Protein AF-0000000068066999 (afdb_homodimer)

Structure (mmCIF, N/CA/C/O backbone):
data_AF-0000000068066999-model_v1
#
loop_
_entity.id
_entity.type
_entity.pdbx_description
1 polymer 'Interferon lambda 4'
#
loop_
_atom_site.group_PDB
_atom_site.id
_atom_site.type_symbol
_atom_site.label_atom_id
_atom_site.label_alt_id
_atom_site.label_comp_id
_atom_site.label_asym_id
_atom_site.label_entity_id
_atom_site.label_seq_id
_atom_site.pdbx_PDB_ins_code
_atom_site.Cartn_x
_atom_site.Cartn_y
_atom_site.Cartn_z
_atom_site.occupancy
_atom_site.B_iso_or_equiv
_atom_site.auth_seq_id
_atom_site.auth_comp_id
_atom_site.auth_asym_id
_atom_site.auth_atom_id
_atom_site.pdbx_PDB_model_num
ATOM 1 N N . MET A 1 1 ? 0.409 -91 7.504 1 36.16 1 MET A N 1
ATOM 2 C CA . MET A 1 1 ? -0.131 -89.625 7.641 1 36.16 1 MET A CA 1
ATOM 3 C C . MET A 1 1 ? 0.793 -88.625 6.992 1 36.16 1 MET A C 1
ATOM 5 O O . MET A 1 1 ? 1.946 -88.438 7.402 1 36.16 1 MET A O 1
ATOM 9 N N . ARG A 1 2 ? 0.635 -88.438 5.691 1 46 2 ARG A N 1
ATOM 10 C CA . ARG A 1 2 ? 1.403 -87.625 4.762 1 46 2 ARG A CA 1
ATOM 11 C C . ARG A 1 2 ? 1.403 -86.188 5.199 1 46 2 ARG A C 1
ATOM 13 O O . ARG A 1 2 ? 0.352 -85.625 5.516 1 46 2 ARG A O 1
ATOM 20 N N . PRO A 1 3 ? 2.529 -85.562 5.66 1 48.09 3 PRO A N 1
ATOM 21 C CA . PRO A 1 3 ? 2.648 -84.188 6.07 1 48.09 3 PRO A CA 1
ATOM 22 C C . PRO A 1 3 ? 2.225 -83.188 4.973 1 48.09 3 PRO A C 1
ATOM 24 O O . PRO A 1 3 ? 2.66 -83.312 3.828 1 48.09 3 PRO A O 1
ATOM 27 N N . SER A 1 4 ? 0.923 -82.812 4.828 1 47.31 4 SER A N 1
ATOM 28 C CA . SER A 1 4 ? 0.427 -81.875 3.863 1 47.31 4 SER A CA 1
ATOM 29 C C . SER A 1 4 ? 1.164 -80.562 3.992 1 47.31 4 SER A C 1
ATOM 31 O O . SER A 1 4 ? 1.228 -79.938 5.082 1 47.31 4 SER A O 1
ATOM 33 N N . VAL A 1 5 ? 2.289 -80.312 3.316 1 50 5 VAL A N 1
ATOM 34 C CA . VAL A 1 5 ? 3.053 -79.125 3.156 1 50 5 VAL A CA 1
ATOM 35 C C . VAL A 1 5 ? 2.123 -77.938 2.721 1 50 5 VAL A C 1
ATOM 37 O O . VAL A 1 5 ? 1.511 -78.062 1.651 1 50 5 VAL A O 1
ATOM 40 N N . TRP A 1 6 ? 1.329 -77.375 3.662 1 45.66 6 TRP A N 1
ATOM 41 C CA . TRP A 1 6 ? 0.576 -76.125 3.422 1 45.66 6 TRP A CA 1
ATOM 42 C C . TRP A 1 6 ? 1.447 -75.062 2.74 1 45.66 6 TRP A C 1
ATOM 44 O O . TRP A 1 6 ? 2.51 -74.75 3.252 1 45.66 6 TRP A O 1
ATOM 54 N N . ALA A 1 7 ? 1.456 -75.062 1.392 1 49.72 7 ALA A N 1
ATOM 55 C CA . ALA A 1 7 ? 2.047 -74 0.558 1 49.72 7 ALA A CA 1
ATOM 56 C C . ALA A 1 7 ? 1.508 -72.625 0.938 1 49.72 7 ALA A C 1
ATOM 58 O O . ALA A 1 7 ? 0.308 -72.375 0.818 1 49.72 7 ALA A O 1
ATOM 59 N N . ALA A 1 8 ? 2.025 -72 2.012 1 46.62 8 ALA A N 1
ATOM 60 C CA . ALA A 1 8 ? 1.723 -70.625 2.348 1 46.62 8 ALA A CA 1
ATOM 61 C C . ALA A 1 8 ? 1.991 -69.688 1.161 1 46.62 8 ALA A C 1
ATOM 63 O O . ALA A 1 8 ? 3.127 -69.625 0.69 1 46.62 8 ALA A O 1
ATOM 64 N N . VAL A 1 9 ? 1.034 -69.625 0.241 1 48.34 9 VAL A N 1
ATOM 65 C CA . VAL A 1 9 ? 1.089 -68.625 -0.793 1 48.34 9 VAL A CA 1
ATOM 66 C C . VAL A 1 9 ? 1.253 -67.25 -0.148 1 48.34 9 VAL A C 1
ATOM 68 O O . VAL A 1 9 ? 0.385 -66.812 0.607 1 48.34 9 VAL A O 1
ATOM 71 N N . ALA A 1 10 ? 2.447 -66.812 0.162 1 48.94 10 ALA A N 1
ATOM 72 C CA . ALA A 1 10 ? 2.713 -65.438 0.541 1 48.94 10 ALA A CA 1
ATOM 73 C C . ALA A 1 10 ? 2.229 -64.438 -0.537 1 48.94 10 ALA A C 1
ATOM 75 O O . ALA A 1 10 ? 2.73 -64.5 -1.663 1 48.94 10 ALA A O 1
ATOM 76 N N . ALA A 1 11 ? 0.901 -64.25 -0.648 1 51.97 11 ALA A N 1
ATOM 77 C CA . ALA A 1 11 ? 0.455 -63.125 -1.479 1 51.97 11 ALA A CA 1
ATOM 78 C C . ALA A 1 11 ? 1.227 -61.844 -1.146 1 51.97 11 ALA A C 1
ATOM 80 O O . ALA A 1 11 ? 1.079 -61.312 -0.053 1 51.97 11 ALA A O 1
ATOM 81 N N . GLY A 1 12 ? 2.484 -61.719 -1.617 1 49.19 12 GLY A N 1
ATOM 82 C CA . GLY A 1 12 ? 3.174 -60.438 -1.505 1 49.19 12 GLY A CA 1
ATOM 83 C C . GLY A 1 12 ? 2.326 -59.25 -1.949 1 49.19 12 GLY 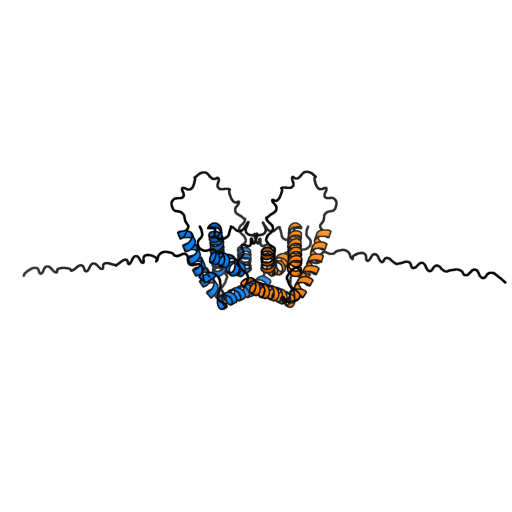A C 1
ATOM 84 O O . GLY A 1 12 ? 1.833 -59.219 -3.08 1 49.19 12 GLY A O 1
ATOM 85 N N . LEU A 1 13 ? 1.552 -58.594 -1.094 1 52.34 13 LEU A N 1
ATOM 86 C CA . LEU A 1 13 ? 0.942 -57.312 -1.343 1 52.34 13 LEU A CA 1
ATOM 87 C C . LEU A 1 13 ? 1.948 -56.344 -1.969 1 52.34 13 LEU A C 1
ATOM 89 O O . LEU A 1 13 ? 2.861 -55.875 -1.291 1 52.34 13 LEU A O 1
ATOM 93 N N . TRP A 1 14 ? 2.285 -56.562 -3.318 1 50.38 14 TRP A N 1
ATOM 94 C CA . TRP A 1 14 ? 3.033 -55.531 -4.02 1 50.38 14 TRP A CA 1
ATOM 95 C C . TRP A 1 14 ? 2.361 -54.156 -3.85 1 50.38 14 TRP A C 1
ATOM 97 O O . TRP A 1 14 ? 1.253 -53.938 -4.344 1 50.38 14 TRP A O 1
ATOM 107 N N . VAL A 1 15 ? 2.529 -53.5 -2.785 1 53.25 15 VAL A N 1
ATOM 108 C CA . VAL A 1 15 ? 2.201 -52.094 -2.717 1 53.25 15 VAL A CA 1
ATOM 109 C C . VAL A 1 15 ? 2.742 -51.375 -3.953 1 53.25 15 VAL A C 1
ATOM 111 O O . VAL A 1 15 ? 3.955 -51.312 -4.16 1 53.25 15 VAL A O 1
ATOM 114 N N . LEU A 1 16 ? 2.059 -51.438 -5.098 1 50.06 16 LEU A N 1
ATOM 115 C CA . LEU A 1 16 ? 2.35 -50.469 -6.16 1 50.06 16 LEU A CA 1
ATOM 116 C C . LEU A 1 16 ? 2.51 -49.062 -5.594 1 50.06 16 LEU A C 1
ATOM 118 O O . LEU A 1 16 ? 1.533 -48.438 -5.152 1 50.06 16 LEU A O 1
ATOM 122 N N . CYS A 1 17 ? 3.609 -48.812 -4.934 1 48.53 17 CYS A N 1
ATOM 123 C CA . CYS A 1 17 ? 3.961 -47.438 -4.73 1 48.53 17 CYS A CA 1
ATOM 124 C C . CYS A 1 17 ? 3.818 -46.625 -6.023 1 48.53 17 CYS A C 1
ATOM 126 O O . CYS A 1 17 ? 4.664 -46.75 -6.918 1 48.53 17 CYS A O 1
ATOM 128 N N . THR A 1 18 ? 2.607 -46.562 -6.617 1 49.44 18 THR A N 1
ATOM 129 C CA . THR A 1 18 ? 2.438 -45.562 -7.652 1 49.44 18 THR A CA 1
ATOM 130 C C . THR A 1 18 ? 3.209 -44.281 -7.297 1 49.44 18 THR A C 1
ATOM 132 O O . THR A 1 18 ? 2.875 -43.594 -6.332 1 49.44 18 THR A O 1
ATOM 135 N N . VAL A 1 19 ? 4.535 -44.281 -7.445 1 47.72 19 VAL A N 1
ATOM 136 C CA . VAL A 1 19 ? 5.164 -42.969 -7.555 1 47.72 19 VAL A CA 1
ATOM 137 C C . VAL A 1 19 ? 4.258 -42.031 -8.336 1 47.72 19 VAL A C 1
ATOM 139 O O . VAL A 1 19 ? 4 -42.219 -9.523 1 47.72 19 VAL A O 1
ATOM 142 N N . VAL A 1 20 ? 3.156 -41.625 -7.793 1 47.66 20 VAL A N 1
ATOM 143 C CA . VAL A 1 20 ? 2.566 -40.438 -8.391 1 47.66 20 VAL A CA 1
ATOM 144 C C . VAL A 1 20 ? 3.666 -39.531 -8.977 1 47.66 20 VAL A C 1
ATOM 146 O O . VAL A 1 20 ? 4.465 -38.969 -8.227 1 47.66 20 VAL A O 1
ATOM 149 N N . THR A 1 21 ? 4.461 -39.938 -9.969 1 46.22 21 THR A N 1
ATOM 150 C CA . THR A 1 21 ? 5.23 -38.938 -10.703 1 46.22 21 THR A CA 1
ATOM 151 C C . THR A 1 21 ? 4.547 -37.594 -10.633 1 46.22 21 THR A C 1
ATOM 153 O O . THR A 1 21 ? 3.354 -37.469 -10.914 1 46.22 21 THR A O 1
ATOM 156 N N . ALA A 1 22 ? 4.805 -36.844 -9.586 1 49.66 22 ALA A N 1
ATOM 157 C CA . ALA A 1 22 ? 4.379 -35.438 -9.625 1 49.66 22 ALA A CA 1
ATOM 158 C C . ALA A 1 22 ? 4.352 -34.906 -11.055 1 49.66 22 ALA A C 1
ATOM 160 O O . ALA A 1 22 ? 5.32 -35.062 -11.797 1 49.66 22 ALA A O 1
ATOM 161 N N . ALA A 1 23 ? 3.273 -35.125 -11.734 1 52.69 23 ALA A N 1
ATOM 162 C CA . ALA A 1 23 ? 3.102 -34.5 -13.039 1 52.69 23 ALA A CA 1
ATOM 163 C C . ALA A 1 23 ? 4.078 -33.312 -13.211 1 52.69 23 ALA A C 1
ATOM 165 O O . ALA A 1 23 ? 4.414 -32.625 -12.242 1 52.69 23 ALA A O 1
ATOM 166 N N . PRO A 1 24 ? 4.891 -33.375 -14.289 1 56.59 24 PRO A N 1
ATOM 167 C CA . PRO A 1 24 ? 5.91 -32.375 -14.562 1 56.59 24 PRO A CA 1
ATOM 168 C C . PRO A 1 24 ? 5.457 -30.953 -14.18 1 56.59 24 PRO A C 1
ATOM 170 O O . PRO A 1 24 ? 4.301 -30.594 -14.398 1 56.59 24 PRO A O 1
ATOM 173 N N . ARG A 1 25 ? 6.098 -30.453 -13.031 1 69.19 25 ARG A N 1
ATOM 174 C CA . ARG A 1 25 ? 5.766 -29.125 -12.523 1 69.19 25 ARG A CA 1
ATOM 175 C C . ARG A 1 25 ? 5.816 -28.094 -13.633 1 69.19 25 ARG A C 1
ATOM 177 O O . ARG A 1 25 ? 6.84 -27.938 -14.305 1 69.19 25 ARG A O 1
ATOM 184 N N . ARG A 1 26 ? 4.695 -27.766 -14.352 1 85.19 26 ARG A N 1
ATOM 185 C CA . ARG A 1 26 ? 4.602 -26.703 -15.352 1 85.19 26 ARG A CA 1
ATOM 186 C C . ARG A 1 26 ? 4.41 -25.344 -14.688 1 85.19 26 ARG A C 1
ATOM 188 O O . ARG A 1 26 ? 3.924 -25.25 -13.562 1 85.19 26 ARG A O 1
ATOM 195 N N . CYS A 1 27 ? 5.094 -24.516 -15.312 1 89.31 27 CYS A N 1
ATOM 196 C CA . CYS A 1 27 ? 4.891 -23.141 -14.891 1 89.31 27 CYS A CA 1
ATOM 197 C C . CYS A 1 27 ? 3.623 -22.562 -15.508 1 89.31 27 CYS A C 1
ATOM 199 O O . CYS A 1 27 ? 3.594 -22.234 -16.688 1 89.31 27 CYS A O 1
ATOM 201 N N . LEU A 1 28 ? 2.58 -22.656 -14.758 1 90.75 28 LEU A N 1
ATOM 202 C CA . LEU A 1 28 ? 1.289 -22.156 -15.227 1 90.75 28 LEU A CA 1
ATOM 203 C C . LEU A 1 28 ? 0.854 -20.938 -14.43 1 90.75 28 LEU A C 1
ATOM 205 O O . LEU A 1 28 ? 0.215 -21.062 -13.383 1 90.75 28 LEU A O 1
ATOM 209 N N . LEU A 1 29 ? 1.211 -19.766 -14.93 1 93.88 29 LEU A N 1
ATOM 210 C CA . LEU A 1 29 ? 0.846 -18.531 -14.227 1 93.88 29 LEU A CA 1
ATOM 211 C C . LEU A 1 29 ? -0.218 -17.766 -15 1 93.88 29 LEU A C 1
ATOM 213 O O . LEU A 1 29 ? -0.749 -16.766 -14.508 1 93.88 29 LEU A O 1
ATOM 217 N N . SER A 1 30 ? -0.632 -18.188 -16.156 1 92.25 30 SER A N 1
ATOM 218 C CA . SER A 1 30 ? -1.477 -17.438 -17.078 1 92.25 30 SER A CA 1
ATOM 219 C C . SER A 1 30 ? -2.855 -17.172 -16.469 1 92.25 30 SER A C 1
ATOM 221 O O . SER A 1 30 ? -3.502 -16.172 -16.797 1 92.25 30 SER A O 1
ATOM 223 N N . HIS A 1 31 ? -3.234 -18.062 -15.508 1 91.25 31 HIS A N 1
ATOM 224 C CA . HIS A 1 31 ? -4.562 -17.953 -14.914 1 91.25 31 HIS A CA 1
ATOM 225 C C . HIS A 1 31 ? -4.656 -16.719 -14.023 1 91.25 31 HIS A C 1
ATOM 227 O O . HIS A 1 31 ? -5.758 -16.234 -13.727 1 91.25 31 HIS A O 1
ATOM 233 N N . TYR A 1 32 ? -3.525 -16.156 -13.695 1 95.12 32 TYR A N 1
ATOM 234 C CA . TYR A 1 32 ? -3.531 -15.047 -12.742 1 95.12 32 TYR A CA 1
ATOM 235 C C . TYR A 1 32 ? -3.469 -13.711 -13.469 1 95.12 32 TYR A C 1
ATOM 237 O O . TYR A 1 32 ? -3.35 -12.656 -12.828 1 95.12 32 TYR A O 1
ATOM 245 N N . ARG A 1 33 ? -3.547 -13.688 -14.805 1 93.38 33 ARG A N 1
ATOM 246 C CA . ARG A 1 33 ? -3.551 -12.453 -15.586 1 93.38 33 ARG A CA 1
ATOM 247 C C . ARG A 1 33 ? -4.805 -11.633 -15.305 1 93.38 33 ARG A C 1
ATOM 249 O O . ARG A 1 33 ? -4.797 -10.406 -15.43 1 93.38 33 ARG A O 1
ATOM 256 N N . SER A 1 34 ? -5.871 -12.32 -15.016 1 92.12 34 SER A N 1
ATOM 257 C CA . SER A 1 34 ? -7.133 -11.695 -14.633 1 92.12 34 SER A CA 1
ATOM 258 C C . SER A 1 34 ? -7.828 -12.484 -13.523 1 92.12 34 SER A C 1
ATOM 260 O O . SER A 1 34 ? -8.156 -13.656 -13.703 1 92.12 34 SER A O 1
ATOM 262 N N . LEU A 1 35 ? -7.949 -11.812 -12.43 1 93.31 35 LEU A N 1
ATOM 263 C CA . LEU A 1 35 ? -8.625 -12.469 -11.312 1 93.31 35 LEU A CA 1
ATOM 264 C C . LEU A 1 35 ? -10.141 -12.438 -11.508 1 93.31 35 LEU A C 1
ATOM 266 O O . LEU A 1 35 ? -10.68 -11.469 -12.047 1 93.31 35 LEU A O 1
ATOM 270 N N . GLU A 1 36 ? -10.766 -13.516 -11.109 1 94 36 GLU A N 1
ATOM 271 C CA . GLU A 1 36 ? -12.227 -13.562 -11.164 1 94 36 GLU A CA 1
ATOM 272 C C . GLU A 1 36 ? -12.844 -12.43 -10.344 1 94 36 GLU A C 1
ATOM 274 O O . GLU A 1 36 ? -12.344 -12.094 -9.273 1 94 36 GLU A O 1
ATOM 279 N N . PRO A 1 37 ? -13.969 -11.93 -10.859 1 93.62 37 PRO A N 1
ATOM 280 C CA . PRO A 1 37 ? -14.633 -10.828 -10.156 1 93.62 37 PRO A CA 1
ATOM 281 C C . PRO A 1 37 ? -14.992 -11.18 -8.711 1 93.62 37 PRO A C 1
ATOM 283 O O . PRO A 1 37 ? -14.891 -10.336 -7.824 1 93.62 37 PRO A O 1
ATOM 286 N N . ARG A 1 38 ? -15.344 -12.367 -8.492 1 94.12 38 ARG A N 1
ATOM 287 C CA . ARG A 1 38 ? -15.695 -12.773 -7.141 1 94.12 38 ARG A CA 1
ATOM 288 C C . ARG A 1 38 ? -14.484 -12.734 -6.219 1 94.12 38 ARG A C 1
ATOM 290 O O . ARG A 1 38 ? -14.586 -12.328 -5.059 1 94.12 38 ARG A O 1
ATOM 297 N N . THR A 1 39 ? -13.398 -13.164 -6.758 1 94.75 39 THR A N 1
ATOM 298 C CA . THR A 1 39 ? -12.164 -13.148 -5.984 1 94.75 39 THR A CA 1
ATOM 299 C C . THR A 1 39 ? -11.719 -11.719 -5.699 1 94.75 39 THR A C 1
ATOM 301 O O . THR A 1 39 ? -11.297 -11.406 -4.582 1 94.75 39 THR A O 1
ATOM 304 N N . LEU A 1 40 ? -11.828 -10.898 -6.691 1 94.5 40 LEU A N 1
ATOM 305 C CA . LEU A 1 40 ? -11.5 -9.492 -6.512 1 94.5 40 LEU A CA 1
ATOM 306 C C . LEU A 1 40 ? -12.391 -8.852 -5.457 1 94.5 40 LEU A C 1
ATOM 308 O O . LEU A 1 40 ? -11.914 -8.094 -4.605 1 94.5 40 LEU A O 1
ATOM 312 N N . ALA A 1 41 ? -13.641 -9.18 -5.508 1 94.56 41 ALA A N 1
ATOM 313 C CA . ALA A 1 41 ? -14.594 -8.648 -4.535 1 94.56 41 ALA A CA 1
ATOM 314 C C . ALA A 1 41 ? -14.258 -9.133 -3.125 1 94.56 41 ALA A C 1
ATOM 316 O O . ALA A 1 41 ? -14.398 -8.383 -2.156 1 94.56 41 ALA A O 1
ATOM 317 N N . ALA A 1 42 ? -13.836 -10.367 -3.039 1 95.44 42 ALA A N 1
ATOM 318 C CA . ALA A 1 42 ? -13.469 -10.922 -1.741 1 95.44 42 ALA A CA 1
ATOM 319 C C . ALA A 1 42 ? -12.25 -10.219 -1.165 1 95.44 42 ALA A C 1
ATOM 321 O O . ALA A 1 42 ? -12.203 -9.922 0.031 1 95.44 42 ALA A O 1
ATOM 322 N N . ALA A 1 43 ? -11.258 -9.977 -1.984 1 95.44 43 ALA A N 1
ATOM 323 C CA . ALA A 1 43 ? -10.047 -9.281 -1.539 1 95.44 43 ALA A CA 1
ATOM 324 C C . ALA A 1 43 ? -10.375 -7.859 -1.077 1 95.44 43 ALA A C 1
ATOM 326 O O . ALA A 1 43 ? -9.844 -7.395 -0.063 1 95.44 43 ALA A O 1
ATOM 327 N N . LYS A 1 44 ? -11.266 -7.223 -1.799 1 93.62 44 LYS A N 1
ATOM 328 C CA . LYS A 1 44 ? -11.672 -5.867 -1.438 1 93.62 44 LYS A CA 1
ATOM 329 C C . LYS A 1 44 ? -12.438 -5.859 -0.117 1 93.62 44 LYS A C 1
ATOM 331 O O . LYS A 1 44 ? -12.211 -4.992 0.73 1 93.62 44 LYS A O 1
ATOM 336 N N . ALA A 1 45 ? -13.32 -6.781 -0.005 1 93.75 45 ALA A N 1
ATOM 337 C CA . ALA A 1 45 ? -14.109 -6.871 1.22 1 93.75 45 ALA A CA 1
ATOM 338 C C . ALA A 1 45 ? -13.219 -7.133 2.43 1 93.75 45 ALA A C 1
ATOM 340 O O . ALA A 1 45 ? -13.43 -6.555 3.5 1 93.75 45 ALA A O 1
ATOM 341 N N . LEU A 1 46 ? -12.312 -8.008 2.295 1 93.69 46 LEU A N 1
ATOM 342 C CA . LEU A 1 46 ? -11.359 -8.32 3.359 1 93.69 46 LEU A CA 1
ATOM 343 C C . LEU A 1 46 ? -10.594 -7.066 3.777 1 93.69 46 LEU A C 1
ATOM 345 O O . LEU A 1 46 ? -10.523 -6.746 4.965 1 93.69 46 LEU A O 1
ATOM 349 N N . ARG A 1 47 ? -10.031 -6.418 2.828 1 92.69 47 ARG A N 1
ATOM 350 C CA . ARG A 1 47 ? -9.273 -5.203 3.098 1 92.69 47 ARG A CA 1
ATOM 351 C C . ARG A 1 47 ? -10.141 -4.148 3.773 1 92.69 47 ARG A C 1
ATOM 353 O O . ARG A 1 47 ? -9.727 -3.537 4.762 1 92.69 47 ARG A O 1
ATOM 360 N N . ASP A 1 48 ? -11.375 -3.939 3.25 1 90.75 48 ASP A N 1
ATOM 361 C CA . ASP A 1 48 ? -12.273 -2.92 3.787 1 90.75 48 ASP A CA 1
ATOM 362 C C . ASP A 1 48 ? -12.602 -3.199 5.25 1 90.75 48 ASP A C 1
ATOM 364 O O . ASP A 1 48 ? -12.578 -2.287 6.082 1 90.75 48 ASP A O 1
ATOM 368 N N . ARG A 1 49 ? -12.898 -4.391 5.523 1 91.06 49 ARG A N 1
ATOM 369 C CA . ARG A 1 49 ? -13.227 -4.758 6.898 1 91.06 49 ARG A CA 1
ATOM 370 C C . ARG A 1 49 ? -12.016 -4.578 7.812 1 91.06 49 ARG A C 1
ATOM 372 O O . ARG A 1 49 ? -12.156 -4.09 8.938 1 91.06 49 ARG A O 1
ATOM 379 N N . TYR A 1 50 ? -10.922 -4.996 7.359 1 89.62 50 TYR A N 1
ATOM 380 C CA . TYR A 1 50 ? -9.703 -4.84 8.141 1 89.62 50 TYR A CA 1
ATOM 381 C C . TYR A 1 50 ? -9.406 -3.371 8.414 1 89.62 50 TYR A C 1
ATOM 383 O O . TYR A 1 50 ? -9.047 -2.998 9.531 1 89.62 50 TYR A O 1
ATOM 391 N N . GLU A 1 51 ? -9.508 -2.549 7.398 1 89 51 GLU A N 1
ATOM 392 C CA . GLU A 1 51 ? -9.281 -1.113 7.539 1 89 51 GLU A CA 1
ATOM 393 C C . GLU A 1 51 ? -10.227 -0.505 8.57 1 89 51 GLU A C 1
ATOM 395 O O . GLU A 1 51 ? -9.812 0.334 9.375 1 89 51 GLU A O 1
ATOM 400 N N . GLU A 1 52 ? -11.477 -0.914 8.531 1 88.75 52 GLU A N 1
ATOM 401 C CA . GLU A 1 52 ? -12.453 -0.429 9.508 1 88.75 52 GLU A CA 1
ATOM 402 C C . GLU A 1 52 ? -12.039 -0.788 10.93 1 88.75 52 GLU A C 1
ATOM 404 O O . GLU A 1 52 ? -12.156 0.035 11.836 1 88.75 52 GLU A O 1
ATOM 409 N N . GLU A 1 53 ? -11.539 -1.984 11.062 1 86.56 53 GLU A N 1
ATOM 410 C CA . GLU A 1 53 ? -11.102 -2.426 12.383 1 86.56 53 GLU A CA 1
ATOM 411 C C . GLU A 1 53 ? -9.844 -1.682 12.828 1 86.56 53 GLU A C 1
ATOM 413 O O . GLU A 1 53 ? -9.719 -1.299 13.992 1 86.56 53 GLU A O 1
ATOM 418 N N . ALA A 1 54 ? -8.969 -1.526 11.969 1 84.69 54 ALA A N 1
ATOM 419 C CA . ALA A 1 54 ? -7.688 -0.89 12.273 1 84.69 54 ALA A CA 1
ATOM 420 C C . ALA A 1 54 ? -7.887 0.557 12.711 1 84.69 54 ALA A C 1
ATOM 422 O O . ALA A 1 54 ? -7.066 1.104 13.453 1 84.69 54 ALA A O 1
ATOM 423 N N . LEU A 1 55 ? -9.008 1.25 12.242 1 85.62 55 LEU A N 1
ATOM 424 C CA . LEU A 1 55 ? -9.312 2.627 12.625 1 85.62 55 LEU A CA 1
ATOM 425 C C . LEU A 1 55 ? -9.57 2.732 14.125 1 85.62 55 LEU A C 1
ATOM 427 O O . LEU A 1 55 ? -9.5 3.822 14.695 1 85.62 55 LEU A O 1
ATOM 431 N N . ARG A 1 56 ? -9.781 1.622 14.672 1 85.25 56 ARG A N 1
ATOM 432 C CA . ARG A 1 56 ? -10.117 1.619 16.094 1 85.25 56 ARG A CA 1
ATOM 433 C C . ARG A 1 56 ? -8.875 1.404 16.953 1 85.25 56 ARG A C 1
ATOM 435 O O . ARG A 1 56 ? -8.922 1.536 18.172 1 85.25 56 ARG A O 1
ATOM 442 N N . TRP A 1 57 ? -7.789 1.067 16.328 1 86.25 57 TRP A N 1
ATOM 443 C CA . TRP A 1 57 ? -6.543 0.808 17.047 1 86.25 57 TRP A CA 1
ATOM 444 C C . TRP A 1 57 ? -5.836 2.111 17.391 1 86.25 57 TRP A C 1
ATOM 446 O O . TRP A 1 57 ? -6.066 3.143 16.766 1 86.25 57 TRP A O 1
ATOM 456 N N . GLU A 1 58 ? -5.031 2.025 18.359 1 83.75 58 GLU A N 1
ATOM 457 C CA . GLU A 1 58 ? -4.137 3.145 18.641 1 83.75 58 GLU A CA 1
ATOM 458 C C . GLU A 1 58 ? -3.143 3.355 17.5 1 83.75 58 GLU A C 1
ATOM 460 O O . GLU A 1 58 ? -2.629 2.393 16.938 1 83.75 58 GLU A O 1
ATOM 465 N N . PRO A 1 59 ? -2.904 4.566 17.281 1 78.56 59 PRO A N 1
ATOM 466 C CA . PRO A 1 59 ? -1.931 4.84 16.219 1 78.56 59 PRO A CA 1
ATOM 467 C C . PRO A 1 59 ? -0.559 4.238 16.516 1 78.56 59 PRO A C 1
ATOM 469 O O . PRO A 1 59 ? -0.109 4.234 17.656 1 78.56 59 PRO A O 1
ATOM 472 N N . ARG A 1 60 ? -0.004 3.604 15.555 1 77.12 60 ARG A N 1
ATOM 473 C CA . ARG A 1 60 ? 1.318 2.996 15.664 1 77.12 60 ARG A CA 1
ATOM 474 C C . ARG A 1 60 ? 2.24 3.477 14.547 1 77.12 60 ARG A C 1
ATOM 476 O O . ARG A 1 60 ? 1.782 3.775 13.445 1 77.12 60 ARG A O 1
ATOM 483 N N . ASN A 1 61 ? 3.451 3.568 14.945 1 75.62 61 ASN A N 1
ATOM 484 C CA . ASN A 1 61 ? 4.469 3.945 13.969 1 75.62 61 ASN A CA 1
ATOM 485 C C . ASN A 1 61 ? 4.918 2.746 13.141 1 75.62 61 ASN A C 1
ATOM 487 O O . ASN A 1 61 ? 5.785 1.981 13.562 1 75.62 61 ASN A O 1
ATOM 491 N N . CYS A 1 62 ? 4.223 2.566 12.039 1 74.44 62 CYS A N 1
ATOM 492 C CA . CYS A 1 62 ? 4.527 1.432 11.18 1 74.44 62 CYS A CA 1
ATOM 493 C C . CYS A 1 62 ? 5.402 1.859 10.008 1 74.44 62 CYS A C 1
ATOM 495 O O . CYS A 1 62 ? 5.238 2.955 9.469 1 74.44 62 CYS A O 1
ATOM 497 N N . SER A 1 63 ? 6.52 1.013 9.82 1 64.38 63 SER A N 1
ATOM 498 C CA . SER A 1 63 ? 7.363 1.247 8.648 1 64.38 63 SER A CA 1
ATOM 499 C C . SER A 1 63 ? 6.797 0.563 7.41 1 64.38 63 SER A C 1
ATOM 501 O O . SER A 1 63 ? 6.336 -0.578 7.48 1 64.38 63 SER A O 1
ATOM 503 N N . PHE A 1 64 ? 6.301 1.228 6.52 1 61.28 64 PHE A N 1
ATOM 504 C CA . PHE A 1 64 ? 5.809 0.644 5.273 1 61.28 64 PHE A CA 1
ATOM 505 C C . PHE A 1 64 ? 6.918 0.579 4.234 1 61.28 64 PHE A C 1
ATOM 507 O O . PHE A 1 64 ? 7.281 1.597 3.637 1 61.28 64 PHE A O 1
ATOM 514 N N . ARG A 1 65 ? 8.086 -0.108 4.5 1 52.19 65 ARG A N 1
ATOM 515 C CA . ARG A 1 65 ? 9.312 -0.205 3.717 1 52.19 65 ARG A CA 1
ATOM 516 C C . ARG A 1 65 ? 9.008 -0.354 2.23 1 52.19 65 ARG A C 1
ATOM 518 O O . ARG A 1 65 ? 8.32 -1.293 1.824 1 52.19 65 ARG A O 1
ATOM 525 N N . PRO A 1 66 ? 9.109 0.748 1.546 1 48.97 66 PRO A N 1
ATOM 526 C CA . PRO A 1 66 ? 9.008 0.557 0.097 1 48.97 66 PRO A CA 1
ATOM 527 C C . PRO A 1 66 ? 10 -0.476 -0.43 1 48.97 66 PRO A C 1
ATOM 529 O O . PRO A 1 66 ? 11.094 -0.625 0.121 1 48.97 66 PRO A O 1
ATOM 532 N N . ARG A 1 67 ? 9.562 -1.537 -0.98 1 50.47 67 ARG A N 1
ATOM 533 C CA . ARG A 1 67 ? 10.492 -2.447 -1.641 1 50.47 67 ARG A CA 1
ATOM 534 C C . ARG A 1 67 ? 11.453 -1.688 -2.547 1 50.47 67 ARG A C 1
ATOM 536 O O . ARG A 1 67 ? 11.109 -0.637 -3.088 1 50.47 67 ARG A O 1
ATOM 543 N N . ARG A 1 68 ? 12.758 -1.806 -2.326 1 56.34 68 ARG A N 1
ATOM 544 C CA . ARG A 1 68 ? 13.836 -1.415 -3.227 1 56.34 68 ARG A CA 1
ATOM 545 C C . ARG A 1 68 ? 13.414 -1.571 -4.684 1 56.34 68 ARG A C 1
ATOM 547 O O . ARG A 1 68 ? 12.359 -2.137 -4.973 1 56.34 68 ARG A O 1
ATOM 554 N N . ASP A 1 69 ? 14.094 -1.142 -5.695 1 60.47 69 ASP A N 1
ATOM 555 C CA . ASP A 1 69 ? 13.945 -1.271 -7.145 1 60.47 69 ASP A CA 1
ATOM 556 C C . ASP A 1 69 ? 13.398 -2.645 -7.52 1 60.47 69 ASP A C 1
ATOM 558 O O . ASP A 1 69 ? 14.008 -3.67 -7.211 1 60.47 69 ASP A O 1
ATOM 562 N N . PRO A 1 70 ? 12.055 -2.508 -7.926 1 68.81 70 PRO A N 1
ATOM 563 C CA . PRO A 1 70 ? 11.523 -3.814 -8.32 1 68.81 70 PRO A CA 1
ATOM 564 C C . PRO A 1 70 ? 12.406 -4.523 -9.344 1 68.81 70 PRO A C 1
ATOM 566 O O . PRO A 1 70 ? 12.992 -3.871 -10.211 1 68.81 70 PRO A O 1
ATOM 569 N N . PRO A 1 71 ? 12.57 -5.656 -9.055 1 74.38 71 PRO A N 1
ATOM 570 C CA . PRO A 1 71 ? 13.289 -6.422 -10.078 1 74.38 71 PRO A CA 1
ATOM 571 C C . PRO A 1 71 ? 12.648 -6.309 -11.461 1 74.38 71 PRO A C 1
ATOM 573 O O . PRO A 1 71 ? 11.477 -5.926 -11.57 1 74.38 71 PRO A O 1
ATOM 576 N N . ARG A 1 72 ? 13.414 -6.586 -12.469 1 77.81 72 ARG A N 1
ATOM 577 C CA . ARG A 1 72 ? 12.922 -6.578 -13.836 1 77.81 72 ARG A CA 1
ATOM 578 C C . ARG A 1 72 ? 11.781 -7.574 -14.016 1 77.81 72 ARG A C 1
ATOM 580 O O . ARG A 1 72 ? 11.812 -8.664 -13.445 1 77.81 72 ARG A O 1
ATOM 587 N N . PRO A 1 73 ? 11.031 -7.125 -14.969 1 78.56 73 PRO A N 1
ATOM 588 C CA . PRO A 1 73 ? 9.961 -8.07 -15.273 1 78.56 73 PRO A CA 1
ATOM 589 C C . PRO A 1 73 ? 10.469 -9.359 -15.914 1 78.56 73 PRO A C 1
ATOM 591 O O . PRO A 1 73 ? 11.508 -9.352 -16.578 1 78.56 73 PRO A O 1
ATOM 594 N N . SER A 1 74 ? 10.031 -10.438 -15.648 1 79.81 74 SER A N 1
ATOM 595 C CA . SER A 1 74 ? 10.344 -11.742 -16.219 1 79.81 74 SER A CA 1
ATOM 596 C C . SER A 1 74 ? 11.609 -12.32 -15.586 1 79.81 74 SER A C 1
ATOM 598 O O . SER A 1 74 ? 12.141 -13.328 -16.062 1 79.81 74 SER A O 1
ATOM 600 N N . SER A 1 75 ? 12.148 -11.633 -14.664 1 86.25 75 SER A N 1
ATOM 601 C CA . SER A 1 75 ? 13.305 -12.195 -13.969 1 86.25 75 SER A CA 1
ATOM 602 C C . SER A 1 75 ? 12.875 -13.148 -12.859 1 86.25 75 SER A C 1
ATOM 604 O O . SER A 1 75 ? 11.758 -13.055 -12.352 1 86.25 75 SER A O 1
ATOM 606 N N . CYS A 1 76 ? 13.82 -14.023 -12.547 1 90.06 76 CYS A N 1
ATOM 607 C CA . CYS A 1 76 ? 13.555 -14.93 -11.438 1 90.06 76 CYS A CA 1
ATOM 608 C C . CYS A 1 76 ? 13.484 -14.172 -10.117 1 90.06 76 CYS A C 1
ATOM 610 O O . CYS A 1 76 ? 12.773 -14.578 -9.195 1 90.06 76 CYS A O 1
ATOM 612 N N . ALA A 1 77 ? 14.195 -13.07 -10.102 1 87.81 77 ALA A N 1
ATOM 613 C CA . ALA A 1 77 ? 14.148 -12.234 -8.906 1 87.81 77 ALA A CA 1
ATOM 614 C C . ALA A 1 77 ? 12.742 -11.672 -8.688 1 87.81 77 ALA A C 1
ATOM 616 O O . ALA A 1 77 ? 12.289 -11.562 -7.543 1 87.81 77 ALA A O 1
ATOM 617 N N . GLN A 1 78 ? 12.07 -11.352 -9.766 1 88.75 78 GLN A N 1
ATOM 618 C CA . GLN A 1 78 ? 10.703 -10.852 -9.672 1 88.75 78 GLN A CA 1
ATOM 619 C C . GLN A 1 78 ? 9.758 -11.93 -9.148 1 88.75 78 GLN A C 1
ATOM 621 O O . GLN A 1 78 ? 8.898 -11.656 -8.312 1 88.75 78 GLN A O 1
ATOM 626 N N . LEU A 1 79 ? 9.977 -13.125 -9.641 1 91.31 79 LEU A N 1
ATOM 627 C CA . LEU A 1 79 ? 9.148 -14.242 -9.203 1 91.31 79 LEU A CA 1
ATOM 628 C C . LEU A 1 79 ? 9.375 -14.531 -7.719 1 91.31 79 LEU A C 1
ATOM 630 O O . LEU A 1 79 ? 8.43 -14.812 -6.984 1 91.31 79 LEU A O 1
ATOM 634 N N . ARG A 1 80 ? 10.617 -14.406 -7.328 1 91.69 80 ARG A N 1
ATOM 635 C CA . ARG A 1 80 ? 10.938 -14.625 -5.922 1 91.69 80 ARG A CA 1
ATOM 636 C C . ARG A 1 80 ? 10.305 -13.555 -5.043 1 91.69 80 ARG A C 1
ATOM 638 O O . ARG A 1 80 ? 9.836 -13.852 -3.939 1 91.69 80 ARG A O 1
ATOM 645 N N . HIS A 1 81 ? 10.336 -12.398 -5.555 1 87.94 81 HIS A N 1
ATOM 646 C CA . HIS A 1 81 ? 9.711 -11.297 -4.828 1 87.94 81 HIS A CA 1
ATOM 647 C C . HIS A 1 81 ? 8.227 -11.547 -4.617 1 87.94 81 HIS A C 1
ATOM 649 O O . HIS A 1 81 ? 7.711 -11.375 -3.508 1 87.94 81 HIS A O 1
ATOM 655 N N . VAL A 1 82 ? 7.566 -11.938 -5.676 1 91.81 82 VAL A N 1
ATOM 656 C CA . VAL A 1 82 ? 6.133 -12.203 -5.605 1 91.81 82 VAL A CA 1
ATOM 657 C C . VAL A 1 82 ? 5.867 -13.391 -4.684 1 91.81 82 VAL A C 1
ATOM 659 O O . VAL A 1 82 ? 4.934 -13.359 -3.877 1 91.81 82 VAL A O 1
ATOM 662 N N . ALA A 1 83 ? 6.695 -14.375 -4.75 1 94.06 83 ALA A N 1
ATOM 663 C CA . ALA A 1 83 ? 6.555 -15.547 -3.891 1 94.06 83 ALA A CA 1
ATOM 664 C C . ALA A 1 83 ? 6.641 -15.164 -2.418 1 94.06 83 ALA A C 1
ATOM 666 O O . ALA A 1 83 ? 5.859 -15.648 -1.595 1 94.06 83 ALA A O 1
ATOM 667 N N . ARG A 1 84 ? 7.59 -14.352 -2.152 1 91.88 84 ARG A N 1
ATOM 668 C CA . ARG A 1 84 ? 7.738 -13.883 -0.78 1 91.88 84 ARG A CA 1
ATOM 669 C C . ARG A 1 84 ? 6.508 -13.102 -0.331 1 91.88 84 ARG A C 1
ATOM 671 O O . ARG A 1 84 ? 6.047 -13.258 0.801 1 91.88 84 ARG A O 1
ATOM 678 N N . GLY A 1 85 ? 6.02 -12.25 -1.181 1 92 85 GLY A N 1
ATOM 679 C CA . GLY A 1 85 ? 4.805 -11.516 -0.872 1 92 85 GLY A CA 1
ATOM 680 C C . GLY A 1 85 ? 3.615 -12.414 -0.598 1 92 85 GLY A C 1
ATOM 681 O O . GLY A 1 85 ? 2.855 -12.18 0.344 1 92 85 GLY A O 1
ATOM 682 N N . ILE A 1 86 ? 3.48 -13.438 -1.396 1 96.38 86 ILE A N 1
ATOM 683 C CA . ILE A 1 86 ? 2.379 -14.383 -1.245 1 96.38 86 ILE A CA 1
ATOM 684 C C . ILE A 1 86 ? 2.521 -15.141 0.074 1 96.38 86 ILE A C 1
ATOM 686 O O . ILE A 1 86 ? 1.547 -15.305 0.811 1 96.38 86 ILE A O 1
ATOM 690 N N . ALA A 1 87 ? 3.705 -15.523 0.335 1 95.25 87 ALA A N 1
ATOM 691 C CA . ALA A 1 87 ? 3.957 -16.25 1.58 1 95.25 87 ALA A CA 1
ATOM 692 C C . ALA A 1 87 ? 3.658 -15.367 2.791 1 95.25 87 ALA A C 1
ATOM 694 O O . ALA A 1 87 ? 3.053 -15.82 3.764 1 95.25 87 ALA A O 1
ATOM 695 N N . ASP A 1 88 ? 4.113 -14.172 2.705 1 92.44 88 ASP A N 1
ATOM 696 C CA . ASP A 1 88 ? 3.861 -13.234 3.797 1 92.44 88 ASP A CA 1
ATOM 697 C C . ASP A 1 88 ? 2.363 -13.008 3.986 1 92.44 88 ASP A C 1
ATOM 699 O O . ASP A 1 88 ? 1.868 -13.008 5.117 1 92.44 88 ASP A O 1
ATOM 703 N N . ALA A 1 89 ? 1.688 -12.812 2.904 1 95.31 89 ALA A N 1
ATOM 704 C CA . ALA A 1 89 ? 0.245 -12.602 2.967 1 95.31 89 ALA A CA 1
ATOM 705 C C . ALA A 1 89 ? -0.464 -13.812 3.559 1 95.31 89 ALA A C 1
ATOM 707 O O . ALA A 1 89 ? -1.386 -13.672 4.367 1 95.31 89 ALA A O 1
ATOM 708 N N . GLN A 1 90 ? -0.076 -15 3.17 1 95.69 90 GLN A N 1
ATOM 709 C CA . GLN A 1 90 ? -0.66 -16.219 3.727 1 95.69 90 GLN A CA 1
ATOM 710 C C . GLN A 1 90 ? -0.424 -16.297 5.23 1 95.69 90 GLN A C 1
ATOM 712 O O . GLN A 1 90 ? -1.34 -16.625 5.992 1 95.69 90 GLN A O 1
ATOM 717 N N . ALA A 1 91 ? 0.77 -16.016 5.621 1 93.38 91 ALA A N 1
ATOM 718 C CA . ALA A 1 91 ? 1.12 -16.094 7.039 1 93.38 91 ALA A CA 1
ATOM 719 C C . ALA A 1 91 ? 0.31 -15.086 7.855 1 93.38 91 ALA A C 1
ATOM 721 O O . ALA A 1 91 ? -0.218 -15.422 8.914 1 93.38 91 ALA A O 1
ATOM 722 N N . VAL A 1 92 ? 0.222 -13.938 7.395 1 92.81 92 VAL A N 1
ATOM 723 C CA . VAL A 1 92 ? -0.495 -12.883 8.109 1 92.81 92 VAL A CA 1
ATOM 724 C C . VAL A 1 92 ? -1.98 -13.227 8.188 1 92.81 92 VAL A C 1
ATOM 726 O O . VAL A 1 92 ? -2.59 -13.148 9.25 1 92.81 92 VAL A O 1
ATOM 729 N N . LEU A 1 93 ? -2.594 -13.602 7.055 1 93.62 93 LEU A N 1
ATOM 730 C CA . LEU A 1 93 ? -4.023 -13.891 7.02 1 93.62 93 LEU A CA 1
ATOM 731 C C . LEU A 1 93 ? -4.359 -15.086 7.898 1 93.62 93 LEU A C 1
ATOM 733 O O . LEU A 1 93 ? -5.375 -15.086 8.602 1 93.62 93 LEU A O 1
ATOM 737 N N . SER A 1 94 ? -3.504 -16.047 7.883 1 91.5 94 SER A N 1
ATOM 738 C CA . SER A 1 94 ? -3.742 -17.234 8.688 1 91.5 94 SER A CA 1
ATOM 739 C C . SER A 1 94 ? -3.553 -16.953 10.172 1 91.5 94 SER A C 1
ATOM 741 O O . SER A 1 94 ? -4.062 -17.688 11.016 1 91.5 94 SER A O 1
ATOM 743 N N . GLY A 1 95 ? -2.773 -15.891 10.43 1 89.12 95 GLY A N 1
ATOM 744 C CA . GLY A 1 95 ? -2.475 -15.555 11.812 1 89.12 95 GLY A CA 1
ATOM 745 C C . GLY A 1 95 ? -3.467 -14.586 12.422 1 89.12 95 GLY A C 1
ATOM 746 O O . GLY A 1 95 ? -3.422 -14.312 13.625 1 89.12 95 GLY A O 1
ATOM 747 N N . LEU A 1 96 ? -4.27 -14.031 11.562 1 86.5 96 LEU A N 1
ATOM 748 C CA . LEU A 1 96 ? -5.25 -13.078 12.086 1 86.5 96 LEU A CA 1
ATOM 749 C C . LEU A 1 96 ? -6.203 -13.766 13.055 1 86.5 96 LEU A C 1
ATOM 751 O O . LEU A 1 96 ? -6.488 -14.961 12.922 1 86.5 96 LEU A O 1
ATOM 755 N N . HIS A 1 97 ? -6.504 -12.977 14 1 74.31 97 HIS A N 1
ATOM 756 C CA . HIS A 1 97 ? -7.449 -13.477 14.992 1 74.31 97 HIS A CA 1
ATOM 757 C C . HIS A 1 97 ? -8.812 -13.742 14.359 1 74.31 97 HIS A C 1
ATOM 759 O O . HIS A 1 97 ? -9.453 -12.828 13.836 1 74.31 97 HIS A O 1
ATOM 765 N N . ARG A 1 98 ? -9.18 -14.867 14.234 1 74.94 98 ARG A N 1
ATOM 766 C CA . ARG A 1 98 ? -10.453 -15.344 13.711 1 74.94 98 ARG A CA 1
ATOM 767 C C . ARG A 1 98 ? -10.625 -14.938 12.25 1 74.94 98 ARG A C 1
ATOM 769 O O . ARG A 1 98 ? -11.547 -14.18 11.914 1 74.94 98 ARG A O 1
ATOM 776 N N . PRO A 1 99 ? -9.773 -15.375 11.453 1 71.69 99 PRO A N 1
ATOM 777 C CA . PRO A 1 99 ? -9.82 -15.008 10.031 1 71.69 99 PRO A CA 1
ATOM 778 C C . PRO A 1 99 ? -11.148 -15.352 9.375 1 71.69 99 PRO A C 1
ATOM 780 O O . PRO A 1 99 ? -11.555 -14.703 8.406 1 71.69 99 PRO A O 1
ATOM 783 N N . GLU A 1 100 ? -11.805 -16.219 10.008 1 71.94 100 GLU A N 1
ATOM 784 C CA . GLU A 1 100 ? -13.086 -16.656 9.453 1 71.94 100 GLU A CA 1
ATOM 785 C C . GLU A 1 100 ? -14.133 -15.547 9.555 1 71.94 100 GLU A C 1
ATOM 787 O O . GLU A 1 100 ? -15.133 -15.562 8.836 1 71.94 100 GLU A O 1
ATOM 792 N N . LEU A 1 101 ? -13.805 -14.57 10.438 1 75.06 101 LEU A N 1
ATOM 793 C CA . LEU A 1 101 ? -14.773 -13.492 10.609 1 75.06 101 LEU A CA 1
ATOM 794 C C . LEU A 1 101 ? -14.516 -12.367 9.617 1 75.06 101 LEU A C 1
ATOM 796 O O . LEU A 1 101 ? -15.352 -11.477 9.445 1 75.06 101 LEU A O 1
ATOM 800 N N . LEU A 1 102 ? -13.383 -12.523 8.992 1 85.38 102 LEU A N 1
ATOM 801 C CA . LEU A 1 102 ? -13.102 -11.516 7.973 1 85.38 102 LEU A CA 1
ATOM 802 C C . LEU A 1 102 ? -13.641 -11.953 6.613 1 85.38 102 LEU A C 1
ATOM 804 O O . LEU A 1 102 ? -13.289 -13.023 6.113 1 85.38 102 LEU A O 1
ATOM 808 N N . PRO A 1 103 ? -14.586 -11.195 6.188 1 91 103 PRO A N 1
ATOM 809 C CA . PRO A 1 103 ? -15.117 -11.562 4.875 1 91 103 PRO A CA 1
ATOM 810 C C . PRO A 1 103 ? -14.031 -11.727 3.818 1 91 103 PRO A C 1
ATOM 812 O O . PRO A 1 103 ? -13.094 -10.914 3.766 1 91 103 PRO A O 1
ATOM 815 N N . GLY A 1 104 ? -14.102 -12.828 3.049 1 91.5 104 GLY A N 1
ATOM 816 C CA . GLY A 1 104 ? -13.203 -13.031 1.924 1 91.5 104 GLY A CA 1
ATOM 817 C C . GLY A 1 104 ? -11.898 -13.703 2.314 1 91.5 104 GLY A C 1
ATOM 818 O O . GLY A 1 104 ? -11.102 -14.07 1.45 1 91.5 104 GLY A O 1
ATOM 819 N N . ALA A 1 105 ? -11.641 -13.836 3.646 1 92.31 105 ALA A N 1
ATOM 820 C CA . ALA A 1 105 ? -10.367 -14.398 4.094 1 92.31 105 ALA A CA 1
ATOM 821 C C . ALA A 1 105 ? -10.18 -15.82 3.566 1 92.31 105 ALA A C 1
ATOM 823 O O . ALA A 1 105 ? -9.094 -16.172 3.102 1 92.31 105 ALA A O 1
ATOM 824 N N . GLY A 1 106 ? -11.266 -16.609 3.641 1 91.69 106 GLY A N 1
ATOM 825 C CA . GLY A 1 106 ? -11.195 -17.984 3.18 1 91.69 106 GLY A CA 1
ATOM 826 C C . GLY A 1 106 ? -10.781 -18.109 1.724 1 91.69 106 GLY A C 1
ATOM 827 O O . GLY A 1 106 ? -9.734 -18.672 1.413 1 91.69 106 GLY A O 1
ATOM 828 N N . PRO A 1 107 ? -11.57 -17.531 0.86 1 93.44 107 PRO A N 1
ATOM 829 C CA . PRO A 1 107 ? -11.25 -17.594 -0.569 1 93.44 107 PRO A CA 1
ATOM 830 C C . PRO A 1 107 ? -9.883 -17.016 -0.896 1 93.44 107 PRO A C 1
ATOM 832 O O . PRO A 1 107 ? -9.188 -17.516 -1.787 1 93.44 107 PRO A O 1
ATOM 835 N N . ILE A 1 108 ? -9.453 -15.977 -0.182 1 96.44 108 ILE A N 1
ATOM 836 C CA . ILE A 1 108 ? -8.172 -15.344 -0.465 1 96.44 108 ILE A CA 1
ATOM 837 C C . ILE A 1 108 ? -7.035 -16.25 -0.015 1 96.44 108 ILE A C 1
ATOM 839 O O . ILE A 1 108 ? -6.016 -16.375 -0.698 1 96.44 108 ILE A O 1
ATOM 843 N N . LEU A 1 109 ? -7.25 -16.906 1.096 1 95.75 109 LEU A N 1
ATOM 844 C CA . LEU A 1 109 ? -6.242 -17.859 1.561 1 95.75 109 LEU A CA 1
ATOM 845 C C . LEU A 1 109 ? -6.082 -19.016 0.569 1 95.75 109 LEU A C 1
ATOM 847 O O . LEU A 1 109 ? -4.965 -19.453 0.304 1 95.75 109 LEU A O 1
ATOM 851 N N . GLU A 1 110 ? -7.141 -19.453 0.025 1 95.12 110 GLU A N 1
ATOM 852 C CA . GLU A 1 110 ? -7.09 -20.5 -0.984 1 95.12 110 GLU A CA 1
ATOM 853 C C . GLU A 1 110 ? -6.371 -20.031 -2.242 1 95.12 110 GLU A C 1
ATOM 855 O O . GLU A 1 110 ? -5.543 -20.75 -2.801 1 95.12 110 GLU A O 1
ATOM 860 N N . LEU A 1 111 ? -6.66 -18.844 -2.697 1 97.12 111 LEU A N 1
ATOM 861 C CA . LEU A 1 111 ? -5.992 -18.281 -3.861 1 97.12 111 LEU A CA 1
ATOM 862 C C . LEU A 1 111 ? -4.492 -18.156 -3.621 1 97.12 111 LEU A C 1
ATOM 864 O O . LEU A 1 111 ? -3.689 -18.516 -4.484 1 97.12 111 LEU A O 1
ATOM 868 N N . LEU A 1 112 ? -4.176 -17.625 -2.436 1 97.5 112 LEU A N 1
ATOM 869 C CA . LEU A 1 112 ? -2.768 -17.438 -2.113 1 97.5 112 LEU A CA 1
ATOM 870 C C . LEU A 1 112 ? -2.035 -18.766 -2.066 1 97.5 112 LEU A C 1
ATOM 872 O O . LEU A 1 112 ? -0.892 -18.875 -2.518 1 97.5 112 LEU A O 1
ATOM 876 N N . ALA A 1 113 ? -2.67 -19.766 -1.543 1 97.12 113 ALA A N 1
ATOM 877 C CA . ALA A 1 113 ? -2.068 -21.094 -1.502 1 97.12 113 ALA A CA 1
ATOM 878 C C . ALA A 1 113 ? -1.822 -21.625 -2.91 1 97.12 113 ALA A C 1
ATOM 880 O O . ALA A 1 113 ? -0.739 -22.141 -3.207 1 97.12 113 ALA A O 1
ATOM 881 N N . ALA A 1 114 ? -2.807 -21.5 -3.725 1 96.81 114 ALA A N 1
ATOM 882 C CA . ALA A 1 114 ? -2.688 -21.984 -5.098 1 96.81 114 ALA A CA 1
ATOM 883 C C . ALA A 1 114 ? -1.623 -21.203 -5.863 1 96.81 114 ALA A C 1
ATOM 885 O O . ALA A 1 114 ? -0.761 -21.797 -6.52 1 96.81 114 ALA A O 1
ATOM 886 N N . ALA A 1 115 ? -1.693 -19.891 -5.781 1 97.25 115 ALA A N 1
ATOM 887 C CA . ALA A 1 115 ? -0.719 -19.047 -6.469 1 97.25 115 ALA A CA 1
ATOM 888 C C . ALA A 1 115 ? 0.694 -19.312 -5.961 1 97.25 115 ALA A C 1
ATOM 890 O O . ALA A 1 115 ? 1.65 -19.328 -6.738 1 97.25 115 ALA A O 1
ATOM 891 N N . GLY A 1 116 ? 0.786 -19.484 -4.688 1 96.88 116 GLY A N 1
ATOM 892 C CA . GLY A 1 116 ? 2.082 -19.797 -4.109 1 96.88 116 GLY A CA 1
ATOM 893 C C . GLY A 1 116 ? 2.682 -21.094 -4.656 1 96.88 116 GLY A C 1
ATOM 894 O O . GLY A 1 116 ? 3.877 -21.141 -4.957 1 96.88 116 GLY A O 1
ATOM 895 N N . LYS A 1 117 ? 1.904 -22.047 -4.781 1 95.5 117 LYS A N 1
ATOM 896 C CA . LYS A 1 117 ? 2.361 -23.312 -5.34 1 95.5 117 LYS A CA 1
ATOM 897 C C . LYS A 1 117 ? 2.785 -23.141 -6.797 1 95.5 117 LYS A C 1
ATOM 899 O O . LYS A 1 117 ? 3.816 -23.672 -7.211 1 95.5 117 LYS A O 1
ATOM 904 N N . ASP A 1 118 ? 1.97 -22.438 -7.504 1 94.75 118 ASP A N 1
ATOM 905 C CA . ASP A 1 118 ? 2.256 -22.25 -8.922 1 94.75 118 ASP A CA 1
ATOM 906 C C . ASP A 1 118 ? 3.541 -21.438 -9.125 1 94.75 118 ASP A C 1
ATOM 908 O O . ASP A 1 118 ? 4.367 -21.797 -9.969 1 94.75 118 ASP A O 1
ATOM 912 N N . VAL A 1 119 ? 3.676 -20.391 -8.367 1 94.62 119 VAL A N 1
ATOM 913 C CA . VAL A 1 119 ? 4.883 -19.578 -8.484 1 94.62 119 VAL A CA 1
ATOM 914 C C . VAL A 1 119 ? 6.105 -20.406 -8.102 1 94.62 119 VAL A C 1
ATOM 916 O O . VAL A 1 119 ? 7.152 -20.312 -8.75 1 94.62 119 VAL A O 1
ATOM 919 N N . ALA A 1 120 ? 6.027 -21.188 -7.102 1 93 120 ALA A N 1
ATOM 920 C CA . ALA A 1 120 ? 7.125 -22.047 -6.668 1 93 120 ALA A CA 1
ATOM 921 C C . ALA A 1 120 ? 7.492 -23.062 -7.758 1 93 120 ALA A C 1
ATOM 923 O O . ALA A 1 120 ? 8.672 -23.359 -7.961 1 93 120 ALA A O 1
ATOM 924 N N . ALA A 1 121 ? 6.512 -23.547 -8.383 1 92.25 121 ALA A N 1
ATOM 925 C CA . ALA A 1 121 ? 6.773 -24.484 -9.477 1 92.25 121 ALA A CA 1
ATOM 926 C C . ALA A 1 121 ? 7.578 -23.812 -10.586 1 92.25 121 ALA A C 1
ATOM 928 O O . ALA A 1 121 ? 8.508 -24.406 -11.141 1 92.25 121 ALA A O 1
ATOM 929 N N . CYS A 1 122 ? 7.172 -22.578 -10.852 1 92.44 122 CYS A N 1
ATOM 930 C CA . CYS A 1 122 ? 7.902 -21.828 -11.867 1 92.44 122 CYS A CA 1
ATOM 931 C C . CYS A 1 122 ? 9.352 -21.625 -11.453 1 92.44 122 CYS A C 1
ATOM 933 O O . CYS A 1 122 ? 10.266 -21.75 -12.273 1 92.44 122 CYS A O 1
ATOM 935 N N . LEU A 1 123 ? 9.562 -21.344 -10.242 1 92.44 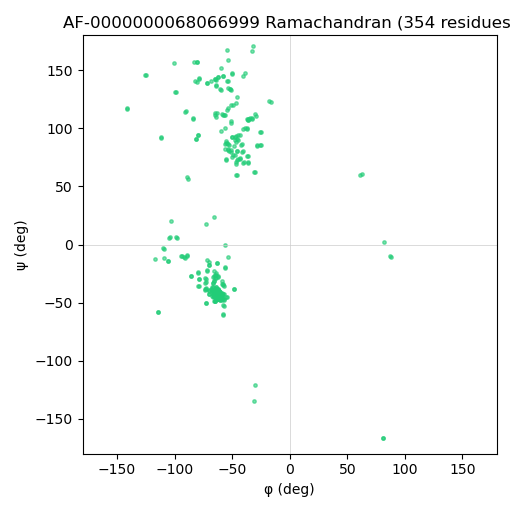123 LEU A N 1
ATOM 936 C CA . LEU A 1 123 ? 10.906 -21.109 -9.734 1 92.44 123 LEU A CA 1
ATOM 937 C C . LEU A 1 123 ? 11.734 -22.391 -9.766 1 92.44 123 LEU A C 1
ATOM 939 O O . LEU A 1 123 ? 12.938 -22.344 -10.023 1 92.44 123 LEU A O 1
ATOM 943 N N . GLU A 1 124 ? 11.164 -23.438 -9.523 1 89.5 124 GLU A N 1
ATOM 944 C CA . GLU A 1 124 ? 11.852 -24.734 -9.523 1 89.5 124 GLU A CA 1
ATOM 945 C C . GLU A 1 124 ? 12.312 -25.109 -10.93 1 89.5 124 GLU A C 1
ATOM 947 O O . GLU A 1 124 ? 13.352 -25.75 -11.094 1 89.5 124 GLU A O 1
ATOM 952 N N . LEU A 1 125 ? 11.477 -24.656 -11.875 1 86.44 125 LEU A N 1
ATOM 953 C CA . LEU A 1 125 ? 11.828 -24.969 -13.25 1 86.44 125 LEU A CA 1
ATOM 954 C C . LEU A 1 125 ? 13.008 -24.125 -13.719 1 86.44 125 LEU A C 1
ATOM 956 O O . LEU A 1 125 ? 13.727 -24.5 -14.641 1 86.44 125 LEU A O 1
ATOM 960 N N . SER A 1 126 ? 13.047 -22.859 -13.156 1 81.31 126 SER A N 1
ATOM 961 C CA . SER A 1 126 ? 14.117 -21.969 -13.57 1 81.31 126 SER A CA 1
ATOM 962 C C . SER A 1 126 ? 15.43 -22.312 -12.867 1 81.31 126 SER A C 1
ATOM 964 O O . SER A 1 126 ? 16.469 -21.734 -13.172 1 81.31 126 SER A O 1
ATOM 966 N N . ARG A 1 127 ? 15.492 -22.828 -11.719 1 71.38 127 ARG A N 1
ATOM 967 C CA . ARG A 1 127 ? 16.719 -23.141 -10.977 1 71.38 127 ARG A CA 1
ATOM 968 C C . ARG A 1 127 ? 17.734 -23.844 -11.875 1 71.38 127 ARG A C 1
ATOM 970 O O . ARG A 1 127 ? 17.453 -24.938 -12.391 1 71.38 127 ARG A O 1
ATOM 977 N N . PRO A 1 128 ? 18.516 -22.859 -12.438 1 56.88 128 PRO A N 1
ATOM 978 C CA . PRO A 1 128 ? 19.609 -23.578 -13.117 1 56.88 128 PRO A CA 1
ATOM 979 C C . PRO A 1 128 ? 20.109 -24.781 -12.32 1 56.88 128 PRO A C 1
ATOM 981 O O . PRO A 1 128 ? 19.938 -24.828 -11.102 1 56.88 128 PRO A O 1
ATOM 984 N N . ASP A 1 129 ? 20.547 -25.844 -12.945 1 49.19 129 ASP A N 1
ATOM 985 C CA . ASP A 1 129 ? 21.297 -26.953 -12.359 1 49.19 129 ASP A CA 1
ATOM 986 C C . ASP A 1 129 ? 22.156 -26.469 -11.195 1 49.19 129 ASP A C 1
ATOM 988 O O . ASP A 1 129 ? 22.312 -25.266 -10.992 1 49.19 129 ASP A O 1
ATOM 992 N N . SER A 1 130 ? 23.609 -26.906 -11.062 1 46.44 130 SER A N 1
ATOM 993 C CA . SER A 1 130 ? 24.734 -26.906 -10.133 1 46.44 130 SER A CA 1
ATOM 994 C C . SER A 1 130 ? 25.203 -25.484 -9.859 1 46.44 130 SER A C 1
ATOM 996 O O . SER A 1 130 ? 26.281 -25.094 -10.312 1 46.44 130 SER A O 1
ATOM 998 N N . SER A 1 131 ? 24.5 -24.484 -9.992 1 47.69 131 SER A N 1
ATOM 999 C CA . SER A 1 131 ? 25.391 -23.344 -9.93 1 47.69 131 SER A CA 1
ATOM 1000 C C . SER A 1 131 ? 26.203 -23.328 -8.641 1 47.69 131 SER A C 1
ATOM 1002 O O . SER A 1 131 ? 25.625 -23.391 -7.543 1 47.69 131 SER A O 1
ATOM 1004 N N . ARG A 1 132 ? 27.422 -23.766 -8.711 1 46.72 132 ARG A N 1
ATOM 1005 C CA . ARG A 1 132 ? 28.5 -23.766 -7.73 1 46.72 132 ARG A CA 1
ATOM 1006 C C . ARG A 1 132 ? 28.547 -22.438 -6.965 1 46.72 132 ARG A C 1
ATOM 1008 O O . ARG A 1 132 ? 28.781 -21.391 -7.547 1 46.72 132 ARG A O 1
ATOM 1015 N N . LYS A 1 133 ? 27.781 -22.219 -6.051 1 50.47 133 LYS A N 1
ATOM 1016 C CA . LYS A 1 133 ? 27.922 -21.156 -5.07 1 50.47 133 LYS A CA 1
ATOM 1017 C C . LYS A 1 133 ? 29.391 -20.734 -4.926 1 50.47 133 LYS A C 1
ATOM 1019 O O . LYS A 1 133 ? 30.25 -21.562 -4.641 1 50.47 133 LYS A O 1
ATOM 1024 N N . VAL A 1 134 ? 29.906 -19.688 -5.562 1 49.88 134 VAL A N 1
ATOM 1025 C CA . VAL A 1 134 ? 31.25 -19.203 -5.258 1 49.88 134 VAL A CA 1
ATOM 1026 C C . VAL A 1 134 ? 31.359 -18.859 -3.773 1 49.88 134 VAL A C 1
ATOM 1028 O O . VAL A 1 134 ? 30.547 -18.078 -3.262 1 49.88 134 VAL A O 1
ATOM 1031 N N . PRO A 1 135 ? 32.094 -19.547 -2.932 1 53.03 135 PRO A N 1
ATOM 1032 C CA . PRO A 1 135 ? 32.219 -19.484 -1.474 1 53.03 135 PRO A CA 1
ATOM 1033 C C . PRO A 1 135 ? 32.531 -18.078 -0.971 1 53.03 135 PRO A C 1
ATOM 1035 O O . PRO A 1 135 ? 32.5 -17.828 0.238 1 53.03 135 PRO A O 1
ATOM 1038 N N . GLY A 1 136 ? 32.875 -17.109 -1.896 1 46.81 136 GLY A N 1
ATOM 1039 C CA . GLY A 1 136 ? 33.562 -15.961 -1.354 1 46.81 136 GLY A CA 1
ATOM 1040 C C . GLY A 1 136 ? 32.75 -14.695 -1.331 1 46.81 136 GLY A C 1
ATOM 1041 O O . GLY A 1 136 ? 33.281 -13.602 -1.121 1 46.81 136 GLY A O 1
ATOM 1042 N N . ALA A 1 137 ? 31.641 -14.602 -1.951 1 49.66 137 ALA A N 1
ATOM 1043 C CA . ALA A 1 137 ? 31.062 -13.266 -1.936 1 49.66 137 ALA A CA 1
ATOM 1044 C C . ALA A 1 137 ? 30.672 -12.852 -0.52 1 49.66 137 ALA A C 1
ATOM 1046 O O . ALA A 1 137 ? 30 -13.609 0.187 1 49.66 137 ALA A O 1
ATOM 1047 N N . PRO A 1 138 ? 31.281 -11.93 0.04 1 47.69 138 PRO A N 1
ATOM 1048 C CA . PRO A 1 138 ? 30.984 -11.523 1.414 1 47.69 138 PRO A CA 1
ATOM 1049 C C . PRO A 1 138 ? 29.484 -11.273 1.639 1 47.69 138 PRO A C 1
ATOM 1051 O O . PRO A 1 138 ? 28.812 -10.695 0.78 1 47.69 138 PRO A O 1
ATOM 1054 N N . ARG A 1 139 ? 28.828 -12.18 2.285 1 45.19 139 ARG A N 1
ATOM 1055 C CA . ARG A 1 139 ? 27.453 -12 2.746 1 45.19 139 ARG A CA 1
ATOM 1056 C C . ARG A 1 139 ? 27.234 -10.586 3.27 1 45.19 139 ARG A C 1
ATOM 1058 O O . ARG A 1 139 ? 27.828 -10.195 4.277 1 45.19 139 ARG A O 1
ATOM 1065 N N . ARG A 1 140 ? 27.203 -9.641 2.439 1 44.81 140 ARG A N 1
ATOM 1066 C CA . ARG A 1 140 ? 26.812 -8.359 3.018 1 44.81 140 ARG A CA 1
ATOM 1067 C C . ARG A 1 140 ? 25.75 -8.539 4.086 1 44.81 140 ARG A C 1
ATOM 1069 O O . ARG A 1 140 ? 24.703 -9.156 3.834 1 44.81 140 ARG A O 1
ATOM 1076 N N . ARG A 1 141 ? 26.078 -8.539 5.297 1 42.31 141 ARG A N 1
ATOM 1077 C CA . ARG A 1 141 ? 25.219 -8.602 6.477 1 42.31 141 ARG A CA 1
ATOM 1078 C C . ARG A 1 141 ? 24.062 -7.633 6.359 1 42.31 141 ARG A C 1
ATOM 1080 O O . ARG A 1 141 ? 24.25 -6.418 6.297 1 42.31 141 ARG A O 1
ATOM 1087 N N . HIS A 1 142 ? 23.203 -7.957 5.512 1 43.12 142 HIS A N 1
ATOM 1088 C CA . HIS A 1 142 ? 21.984 -7.164 5.555 1 43.12 142 HIS A CA 1
ATOM 1089 C C . HIS A 1 142 ? 21.531 -6.91 6.996 1 43.12 142 HIS A C 1
ATOM 1091 O O . HIS A 1 142 ? 21.5 -7.836 7.809 1 43.12 142 HIS A O 1
ATOM 1097 N N . LYS A 1 143 ? 22.016 -5.934 7.602 1 43.19 143 LYS A N 1
ATOM 1098 C CA . LYS A 1 143 ? 21.5 -5.574 8.922 1 43.19 143 LYS A CA 1
ATOM 1099 C C . LYS A 1 143 ? 20.031 -5.953 9.047 1 43.19 143 LYS A C 1
ATOM 1101 O O . LYS A 1 143 ? 19.234 -5.66 8.156 1 43.19 143 LYS A O 1
ATOM 1106 N N . PRO A 1 144 ? 19.812 -6.977 9.953 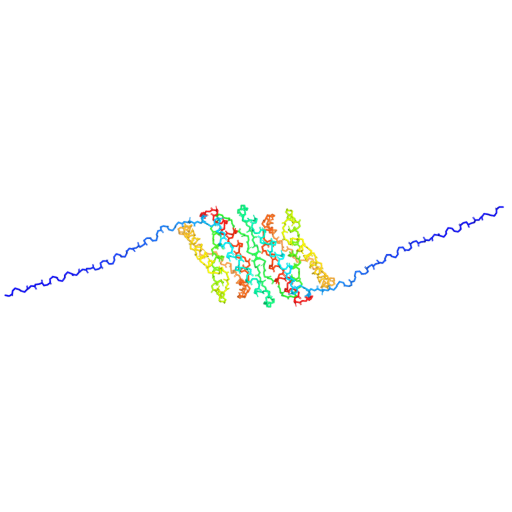1 44.66 144 PRO A N 1
ATOM 1107 C CA . PRO A 1 144 ? 18.422 -7.406 10.133 1 44.66 144 PRO A CA 1
ATOM 1108 C C . PRO A 1 144 ? 17.453 -6.23 10.273 1 44.66 144 PRO A C 1
ATOM 1110 O O . PRO A 1 144 ? 17.688 -5.32 11.07 1 44.66 144 PRO A O 1
ATOM 1113 N N . ARG A 1 145 ? 16.906 -5.859 9.227 1 49.47 145 ARG A N 1
ATOM 1114 C CA . ARG A 1 145 ? 15.852 -4.852 9.312 1 49.47 145 ARG A CA 1
ATOM 1115 C C . ARG A 1 145 ? 14.992 -5.066 10.562 1 49.47 145 ARG A C 1
ATOM 1117 O O . ARG A 1 145 ? 14.672 -6.203 10.906 1 49.47 145 ARG A O 1
ATOM 1124 N N . ARG A 1 146 ? 15.133 -4.27 11.461 1 54.41 146 ARG A N 1
ATOM 1125 C CA . ARG A 1 146 ? 14.25 -4.383 12.617 1 54.41 146 ARG A CA 1
ATOM 1126 C C . ARG A 1 146 ? 12.867 -4.887 12.203 1 54.41 146 ARG A C 1
ATOM 1128 O O . ARG A 1 146 ? 12.273 -4.375 11.258 1 54.41 146 ARG A O 1
ATOM 1135 N N . ALA A 1 147 ? 12.578 -6.086 12.562 1 57.34 147 ALA A N 1
ATOM 1136 C CA . ALA A 1 147 ? 11.297 -6.734 12.289 1 57.34 147 ALA A CA 1
ATOM 1137 C C . ALA A 1 147 ? 10.133 -5.848 12.727 1 57.34 147 ALA A C 1
ATOM 1139 O O . ALA A 1 147 ? 10.172 -5.242 13.797 1 57.34 147 ALA A O 1
ATOM 1140 N N . ASP A 1 148 ? 9.289 -5.504 11.758 1 66.75 148 ASP A N 1
ATOM 1141 C CA . ASP A 1 148 ? 8.07 -4.781 12.117 1 66.75 148 ASP A CA 1
ATOM 1142 C C . ASP A 1 148 ? 7.277 -5.531 13.18 1 66.75 148 ASP A C 1
ATOM 1144 O O . ASP A 1 148 ? 7.324 -6.758 13.25 1 66.75 148 ASP A O 1
ATOM 1148 N N . SER A 1 149 ? 6.719 -4.789 14.109 1 78.88 149 SER A N 1
ATOM 1149 C CA . S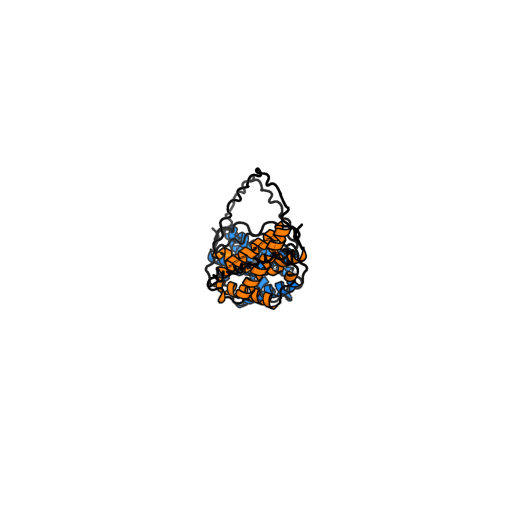ER A 1 149 ? 5.77 -5.41 15.031 1 78.88 149 SER A CA 1
ATOM 1150 C C . SER A 1 149 ? 4.715 -6.211 14.281 1 78.88 149 SER A C 1
ATOM 1152 O O . SER A 1 149 ? 4.426 -5.93 13.109 1 78.88 149 SER A O 1
ATOM 1154 N N . PRO A 1 150 ? 4.27 -7.254 14.875 1 81.5 150 PRO A N 1
ATOM 1155 C CA . PRO A 1 150 ? 3.232 -8.062 14.234 1 81.5 150 PRO A CA 1
ATOM 1156 C C . PRO A 1 150 ? 2.062 -7.227 13.719 1 81.5 150 PRO A C 1
ATOM 1158 O O . PRO A 1 150 ? 1.557 -7.473 12.625 1 81.5 150 PRO A O 1
ATOM 1161 N N . ARG A 1 151 ? 1.688 -6.238 14.438 1 81.88 151 ARG A N 1
ATOM 1162 C CA . ARG A 1 151 ? 0.568 -5.398 14.023 1 81.88 151 ARG A CA 1
ATOM 1163 C C . ARG A 1 151 ? 0.932 -4.559 12.805 1 81.88 151 ARG A C 1
ATOM 1165 O O . ARG A 1 151 ? 0.12 -4.398 11.891 1 81.88 151 ARG A O 1
ATOM 1172 N N . CYS A 1 152 ? 2.127 -4.066 12.789 1 82.5 152 CYS A N 1
ATOM 1173 C CA . CYS A 1 152 ? 2.57 -3.279 11.648 1 82.5 152 CYS A CA 1
ATOM 1174 C C . CYS A 1 152 ? 2.703 -4.152 10.398 1 82.5 152 CYS A C 1
ATOM 1176 O O . CYS A 1 152 ? 2.404 -3.705 9.289 1 82.5 152 CYS A O 1
ATOM 1178 N N . ARG A 1 153 ? 3.178 -5.348 10.625 1 84.56 153 ARG A N 1
ATOM 1179 C CA . ARG A 1 153 ? 3.258 -6.281 9.5 1 84.56 153 ARG A CA 1
ATOM 1180 C C . ARG A 1 153 ? 1.872 -6.582 8.938 1 84.56 153 ARG A C 1
ATOM 1182 O O . ARG A 1 153 ? 1.684 -6.613 7.723 1 84.56 153 ARG A O 1
ATOM 1189 N N . GLU A 1 154 ? 0.953 -6.805 9.836 1 87.5 154 GLU A N 1
ATOM 1190 C CA . GLU A 1 154 ? -0.423 -7.074 9.43 1 87.5 154 GLU A CA 1
ATOM 1191 C C . GLU A 1 154 ? -0.984 -5.941 8.578 1 87.5 154 GLU A C 1
ATOM 1193 O O . GLU A 1 154 ? -1.531 -6.18 7.5 1 87.5 154 GLU A O 1
ATOM 1198 N N . VAL A 1 155 ? -0.751 -4.801 9.094 1 86.31 155 VAL A N 1
ATOM 1199 C CA . VAL A 1 155 ? -1.288 -3.627 8.406 1 86.31 155 VAL A CA 1
ATOM 1200 C C . VAL A 1 155 ? -0.634 -3.48 7.035 1 86.31 155 VAL A C 1
ATOM 1202 O O . VAL A 1 155 ? -1.318 -3.256 6.035 1 86.31 155 VAL A O 1
ATOM 1205 N N . SER A 1 156 ? 0.594 -3.625 7 1 84.56 156 SER A N 1
ATOM 1206 C CA . SER A 1 156 ? 1.327 -3.48 5.746 1 84.56 156 SER A CA 1
ATOM 1207 C C . SER A 1 156 ? 0.879 -4.516 4.719 1 84.56 156 SER A C 1
ATOM 1209 O O . SER A 1 156 ? 0.629 -4.18 3.561 1 84.56 156 SER A O 1
ATOM 1211 N N . VAL A 1 157 ? 0.776 -5.73 5.109 1 88.19 157 VAL A N 1
ATOM 1212 C CA . VAL A 1 157 ? 0.434 -6.824 4.207 1 88.19 157 VAL A CA 1
ATOM 1213 C C . VAL A 1 157 ? -0.993 -6.645 3.695 1 88.19 157 VAL A C 1
ATOM 1215 O O . VAL A 1 157 ? -1.25 -6.773 2.498 1 88.19 157 VAL A O 1
ATOM 1218 N N . ILE A 1 158 ? -1.882 -6.316 4.539 1 88.69 158 ILE A N 1
ATOM 1219 C CA . ILE A 1 158 ? -3.289 -6.25 4.156 1 88.69 158 ILE A CA 1
ATOM 1220 C C . ILE A 1 158 ? -3.533 -5.02 3.285 1 88.69 158 ILE A C 1
ATOM 1222 O O . ILE A 1 158 ? -4.258 -5.09 2.291 1 88.69 158 ILE A O 1
ATOM 1226 N N . PHE A 1 159 ? -2.902 -3.914 3.602 1 85.06 159 PHE A N 1
ATOM 1227 C CA . PHE A 1 159 ? -3.049 -2.703 2.803 1 85.06 159 PHE A CA 1
ATOM 1228 C C . PHE A 1 159 ? -2.494 -2.91 1.398 1 85.06 159 PHE A C 1
ATOM 1230 O O . PHE A 1 159 ? -2.971 -2.299 0.44 1 85.06 159 PHE A O 1
ATOM 1237 N N . ASN A 1 160 ? -1.586 -3.803 1.307 1 86 160 ASN A N 1
ATOM 1238 C CA . ASN A 1 160 ? -0.94 -4.004 0.014 1 86 160 ASN A CA 1
ATOM 1239 C C . ASN A 1 160 ? -1.449 -5.27 -0.675 1 86 160 ASN A C 1
ATOM 1241 O O . ASN A 1 160 ? -0.955 -5.641 -1.74 1 86 160 ASN A O 1
ATOM 1245 N N . LEU A 1 161 ? -2.4 -5.887 -0.135 1 91.38 161 LEU A N 1
ATOM 1246 C CA . LEU A 1 161 ? -2.869 -7.176 -0.638 1 91.38 161 LEU A CA 1
ATOM 1247 C C . LEU A 1 161 ? -3.379 -7.047 -2.07 1 91.38 161 LEU A C 1
ATOM 1249 O O . LEU A 1 161 ? -3.025 -7.848 -2.936 1 91.38 161 LEU A O 1
ATOM 1253 N N . LEU A 1 162 ? -4.188 -6.059 -2.322 1 91.19 162 LEU A N 1
ATOM 1254 C CA . LEU A 1 162 ? -4.754 -5.891 -3.656 1 91.19 162 LEU A CA 1
ATOM 1255 C C . LEU A 1 162 ? -3.664 -5.562 -4.672 1 91.19 162 LEU A C 1
ATOM 1257 O O . LEU A 1 162 ? -3.711 -6.031 -5.812 1 91.19 162 LEU A O 1
ATOM 1261 N N . ARG A 1 163 ? -2.762 -4.738 -4.262 1 88.5 163 ARG A N 1
ATOM 1262 C CA . ARG A 1 163 ? -1.629 -4.445 -5.137 1 88.5 163 ARG A CA 1
ATOM 1263 C C . ARG A 1 163 ? -0.858 -5.715 -5.477 1 88.5 163 ARG A C 1
ATOM 1265 O O . ARG A 1 163 ? -0.501 -5.941 -6.637 1 88.5 163 ARG A O 1
ATOM 1272 N N . LEU A 1 164 ? -0.564 -6.52 -4.488 1 91.06 164 LEU A N 1
ATOM 1273 C CA . LEU A 1 164 ? 0.128 -7.789 -4.695 1 91.06 164 LEU A CA 1
ATOM 1274 C C . LEU A 1 164 ? -0.613 -8.656 -5.707 1 91.06 164 LEU A C 1
ATOM 1276 O O . LEU A 1 164 ? -0.006 -9.18 -6.645 1 91.06 164 LEU A O 1
ATOM 1280 N N . LEU A 1 165 ? -1.909 -8.734 -5.57 1 93.94 165 LEU A N 1
ATOM 1281 C CA . LEU A 1 165 ? -2.715 -9.656 -6.359 1 93.94 165 LEU A CA 1
ATOM 1282 C C . LEU A 1 165 ? -2.963 -9.102 -7.758 1 93.94 165 LEU A C 1
ATOM 1284 O O . LEU A 1 165 ? -2.936 -9.852 -8.742 1 93.94 165 LEU A O 1
ATOM 1288 N N . THR A 1 166 ? -3.117 -7.844 -7.875 1 91.75 166 THR A N 1
ATOM 1289 C CA . THR A 1 166 ? -3.625 -7.312 -9.133 1 91.75 166 THR A CA 1
ATOM 1290 C C . THR A 1 166 ? -2.508 -6.637 -9.922 1 91.75 166 THR A C 1
ATOM 1292 O O . THR A 1 166 ? -2.674 -6.332 -11.109 1 91.75 166 THR A O 1
ATOM 1295 N N . TRP A 1 167 ? -1.43 -6.402 -9.273 1 87.75 167 TRP A N 1
ATOM 1296 C CA . TRP A 1 167 ? -0.333 -5.77 -10 1 87.75 167 TRP A CA 1
ATOM 1297 C C . TRP A 1 167 ? 0.861 -6.715 -10.109 1 87.75 167 TRP A C 1
ATOM 1299 O O . TRP A 1 167 ? 1.267 -7.082 -11.219 1 87.75 167 TRP A O 1
ATOM 1309 N N . GLU A 1 168 ? 1.306 -7.117 -8.898 1 89.5 168 GLU A N 1
ATOM 1310 C CA . GLU A 1 168 ? 2.543 -7.891 -8.906 1 89.5 168 GLU A CA 1
ATOM 1311 C C . GLU A 1 168 ? 2.311 -9.297 -9.445 1 89.5 168 GLU A C 1
ATOM 1313 O O . GLU A 1 168 ? 3.049 -9.766 -10.312 1 89.5 168 GLU A O 1
ATOM 1318 N N . LEU A 1 169 ? 1.33 -9.984 -8.93 1 93.44 169 LEU A N 1
ATOM 1319 C CA . LEU A 1 169 ? 1.029 -11.328 -9.406 1 93.44 169 LEU A CA 1
ATOM 1320 C C . LEU A 1 169 ? 0.627 -11.297 -10.883 1 93.44 169 LEU A C 1
ATOM 1322 O O . LEU A 1 169 ? 1.042 -12.164 -11.656 1 93.44 169 LEU A O 1
ATOM 1326 N N . ARG A 1 170 ? -0.093 -10.312 -11.242 1 92.38 170 ARG A N 1
ATOM 1327 C CA . ARG A 1 170 ? -0.504 -10.141 -12.633 1 92.38 170 ARG A CA 1
ATOM 1328 C C . ARG A 1 170 ? 0.704 -9.922 -13.539 1 92.38 170 ARG A C 1
ATOM 1330 O O . ARG A 1 170 ? 0.758 -10.461 -14.648 1 92.38 170 ARG A O 1
ATOM 1337 N N . LEU A 1 171 ? 1.631 -9.188 -13.07 1 91.19 171 LEU A N 1
ATOM 1338 C CA . LEU A 1 171 ? 2.822 -8.891 -13.859 1 91.19 171 LEU A CA 1
ATOM 1339 C C . LEU A 1 171 ? 3.59 -10.164 -14.188 1 91.19 171 LEU A C 1
ATOM 1341 O O . LEU A 1 171 ? 3.961 -10.391 -15.344 1 91.19 171 LEU A O 1
ATOM 1345 N N . VAL A 1 172 ? 3.746 -10.945 -13.211 1 92.19 172 VAL A N 1
ATOM 1346 C CA . VAL A 1 172 ? 4.523 -12.156 -13.453 1 92.19 172 VAL A CA 1
ATOM 1347 C C . VAL A 1 172 ? 3.701 -13.141 -14.281 1 92.19 172 VAL A C 1
ATOM 1349 O O . VAL A 1 172 ? 4.258 -13.961 -15.016 1 92.19 172 VAL A O 1
ATOM 1352 N N . ALA A 1 173 ? 2.441 -13.07 -14.133 1 93.88 173 ALA A N 1
ATOM 1353 C CA . ALA A 1 173 ? 1.581 -13.93 -14.945 1 93.88 173 ALA A CA 1
ATOM 1354 C C . ALA A 1 173 ? 1.694 -13.578 -16.422 1 93.88 173 ALA A C 1
ATOM 1356 O O . ALA A 1 173 ? 1.529 -14.438 -17.297 1 93.88 173 ALA A O 1
ATOM 1357 N N . HIS A 1 174 ? 1.991 -12.352 -16.719 1 91.81 174 HIS A N 1
ATOM 1358 C CA . HIS A 1 174 ? 2.146 -11.906 -18.109 1 91.81 174 HIS A CA 1
ATOM 1359 C C . HIS A 1 174 ? 3.562 -12.164 -18.609 1 91.81 174 HIS A C 1
ATOM 1361 O O . HIS A 1 174 ? 3.777 -12.312 -19.812 1 91.81 174 HIS A O 1
ATOM 1367 N N . SER A 1 175 ? 4.512 -12.188 -17.766 1 86.81 175 SER A N 1
ATOM 1368 C CA . SER A 1 175 ? 5.91 -12.312 -18.172 1 86.81 175 SER A CA 1
ATOM 1369 C C . SER A 1 175 ? 6.262 -13.758 -18.5 1 86.81 175 SER A C 1
ATOM 1371 O O . SER A 1 175 ? 7.16 -14.016 -19.312 1 86.81 175 SER A O 1
ATOM 1373 N N . GLY A 1 176 ? 5.59 -14.734 -18 1 76.69 176 GLY A N 1
ATOM 1374 C CA . GLY A 1 176 ? 5.938 -16.125 -18.234 1 76.69 176 GLY A CA 1
ATOM 1375 C C . GLY A 1 176 ? 7.062 -16.609 -17.344 1 76.69 176 GLY A C 1
ATOM 1376 O O . GLY A 1 176 ? 7.344 -16.016 -16.297 1 76.69 176 GLY A O 1
ATOM 1377 N N . PRO A 1 177 ? 7.598 -17.75 -17.703 1 80.38 177 PRO A N 1
ATOM 1378 C CA . PRO A 1 177 ? 8.68 -18.328 -16.906 1 80.38 177 PRO A CA 1
ATOM 1379 C C . PRO A 1 177 ? 9.938 -17.469 -16.906 1 80.38 177 PRO A C 1
ATOM 1381 O O . PRO A 1 177 ? 10.219 -16.781 -17.906 1 80.38 177 PRO A O 1
ATOM 1384 N N . CYS A 1 178 ? 10.336 -17.453 -15.758 1 82.94 178 CYS A N 1
ATOM 1385 C CA . CYS A 1 178 ? 11.531 -16.625 -15.672 1 82.94 178 CYS A CA 1
ATOM 1386 C C . CYS A 1 178 ? 12.719 -17.312 -16.328 1 82.94 178 CYS A C 1
ATOM 1388 O O . CYS A 1 178 ? 12.75 -18.531 -16.422 1 82.94 178 CYS A O 1
ATOM 1390 N N . LEU A 1 179 ? 13.477 -16.5 -17.047 1 72.25 179 LEU A N 1
ATOM 1391 C CA . LEU A 1 179 ? 14.664 -16.984 -17.734 1 72.25 179 LEU A CA 1
ATOM 1392 C C . LEU A 1 179 ? 15.93 -16.438 -17.078 1 72.25 179 LEU A C 1
ATOM 1394 O O . LEU A 1 179 ? 15.922 -15.359 -16.5 1 72.25 179 LEU A O 1
ATOM 1398 N N . MET B 1 1 ? -13.766 90.812 -4.863 1 36.16 1 MET B N 1
ATOM 1399 C CA . MET B 1 1 ? -13.914 89.438 -5.309 1 36.16 1 MET B CA 1
ATOM 1400 C C . MET B 1 1 ? -12.797 88.562 -4.754 1 36.16 1 MET B C 1
ATOM 1402 O O . MET B 1 1 ? -11.625 88.688 -5.105 1 36.16 1 MET B O 1
ATOM 1406 N N . ARG B 1 2 ? -12.914 88.188 -3.482 1 45.53 2 ARG B N 1
ATOM 1407 C CA . ARG B 1 2 ? -12.008 87.438 -2.637 1 45.53 2 ARG B CA 1
ATOM 1408 C C . ARG B 1 2 ? -11.719 86.062 -3.238 1 45.53 2 ARG B C 1
ATOM 1410 O O . ARG B 1 2 ? -12.641 85.375 -3.695 1 45.53 2 ARG B O 1
ATOM 1417 N N . PRO B 1 3 ? -10.492 85.75 -3.701 1 48.12 3 PRO B N 1
ATOM 1418 C CA . PRO B 1 3 ? -10.102 84.5 -4.234 1 48.12 3 PRO B CA 1
ATOM 1419 C C . PRO B 1 3 ? -10.383 83.312 -3.266 1 48.12 3 PRO B C 1
ATOM 1421 O O . PRO B 1 3 ? -10.078 83.438 -2.076 1 48.12 3 PRO B O 1
ATOM 1424 N N . SER B 1 4 ? -11.594 82.688 -3.266 1 46.94 4 SER B N 1
ATOM 1425 C CA . SER B 1 4 ? -11.93 81.562 -2.436 1 46.94 4 SER B CA 1
ATOM 1426 C C . SER B 1 4 ? -10.938 80.438 -2.654 1 46.94 4 SER B C 1
ATOM 1428 O O . SER B 1 4 ? -10.727 80 -3.787 1 46.94 4 SER B O 1
ATOM 1430 N N . VAL B 1 5 ? -9.797 80.375 -1.962 1 49.84 5 VAL B N 1
ATOM 1431 C CA . VAL B 1 5 ? -8.82 79.25 -1.883 1 49.84 5 VAL B CA 1
ATOM 1432 C C . VAL B 1 5 ? -9.539 77.938 -1.615 1 49.84 5 VAL B C 1
ATOM 1434 O O . VAL B 1 5 ? -10.234 77.812 -0.607 1 49.84 5 VAL B O 1
ATOM 1437 N N . TRP B 1 6 ? -10.055 77.25 -2.672 1 45.28 6 TRP B N 1
ATOM 1438 C CA . TRP B 1 6 ? -10.523 75.875 -2.627 1 45.28 6 TRP B CA 1
ATOM 1439 C C . TRP B 1 6 ? -9.516 75 -1.911 1 45.28 6 TRP B C 1
ATOM 1441 O O . TRP B 1 6 ? -8.359 74.875 -2.316 1 45.28 6 TRP B O 1
ATOM 1451 N N . ALA B 1 7 ? -9.602 74.875 -0.572 1 49.12 7 ALA B N 1
ATOM 1452 C CA . ALA B 1 7 ? -8.867 73.938 0.244 1 49.12 7 ALA B CA 1
ATOM 1453 C C . ALA B 1 7 ? -9.109 72.5 -0.252 1 49.12 7 ALA B C 1
ATOM 1455 O O . ALA B 1 7 ? -10.242 72 -0.262 1 49.12 7 ALA B O 1
ATOM 1456 N N . ALA B 1 8 ? -8.391 72.062 -1.297 1 46.16 8 ALA B N 1
ATOM 1457 C CA . ALA B 1 8 ? -8.398 70.688 -1.719 1 46.16 8 ALA B CA 1
ATOM 1458 C C . ALA B 1 8 ? -8.047 69.75 -0.558 1 46.16 8 ALA B C 1
ATOM 1460 O O . ALA B 1 8 ? -6.945 69.812 -0.001 1 46.16 8 ALA B O 1
ATOM 1461 N N . VAL B 1 9 ? -9.023 69.438 0.266 1 48.16 9 VAL B N 1
ATOM 1462 C CA . VAL B 1 9 ? -8.852 68.375 1.257 1 48.16 9 VAL B CA 1
ATOM 1463 C C . VAL B 1 9 ? -8.375 67.062 0.57 1 48.16 9 VAL B C 1
ATOM 1465 O O . VAL B 1 9 ? -9.078 66.5 -0.281 1 48.16 9 VAL B O 1
ATOM 1468 N N . ALA B 1 10 ? -7.09 66.875 0.371 1 49.47 10 ALA B N 1
ATOM 1469 C CA . ALA B 1 10 ? -6.535 65.625 -0.023 1 49.47 10 ALA B CA 1
ATOM 1470 C C . ALA B 1 10 ? -6.934 64.5 0.967 1 49.47 10 ALA B C 1
ATOM 1472 O O . ALA B 1 10 ? -6.555 64.562 2.139 1 49.47 10 ALA B O 1
ATOM 1473 N N . ALA B 1 11 ? -8.195 64.062 0.923 1 51.84 11 ALA B N 1
ATOM 1474 C CA . ALA B 1 11 ? -8.5 62.844 1.663 1 51.84 11 ALA B CA 1
ATOM 1475 C C . ALA B 1 11 ? -7.488 61.719 1.351 1 51.84 11 ALA B C 1
ATOM 1477 O O . ALA B 1 11 ? -7.438 61.219 0.226 1 51.84 11 ALA B O 1
ATOM 1478 N N . GLY B 1 12 ? -6.262 61.75 1.92 1 49.22 12 GLY B N 1
ATOM 1479 C CA . GLY B 1 12 ? -5.359 60.625 1.836 1 49.22 12 GLY B CA 1
ATOM 1480 C C . GLY B 1 12 ? -6.031 59.312 2.143 1 49.22 12 GLY B C 1
ATOM 1481 O O . GLY B 1 12 ? -6.664 59.156 3.189 1 49.22 12 GLY B O 1
ATOM 1482 N N . LEU B 1 13 ? -6.539 58.562 1.16 1 52.31 13 LEU B N 1
ATOM 1483 C CA . LEU B 1 13 ? -6.934 57.156 1.299 1 52.31 13 LEU B CA 1
ATOM 1484 C C . LEU B 1 13 ? -5.859 56.375 2.027 1 52.31 13 LEU B C 1
ATOM 1486 O O . LEU B 1 13 ? -4.809 56.062 1.458 1 52.31 13 LEU B O 1
ATOM 1490 N N . TRP B 1 14 ? -5.707 56.594 3.412 1 50.38 14 TRP B N 1
ATOM 1491 C CA . TRP B 1 14 ? -4.891 55.656 4.168 1 50.38 14 TRP B CA 1
ATOM 1492 C C . TRP B 1 14 ? -5.324 54.219 3.896 1 50.38 14 TRP B C 1
ATOM 1494 O O . TRP B 1 14 ? -6.434 53.812 4.254 1 50.38 14 TRP B O 1
ATOM 1504 N N . VAL B 1 15 ? -4.922 53.625 2.861 1 53.91 15 VAL B N 1
ATOM 1505 C CA . VAL B 1 15 ? -5.027 52.188 2.746 1 53.91 15 VAL B CA 1
ATOM 1506 C C . VAL B 1 15 ? -4.535 51.531 4.035 1 53.91 15 VAL B C 1
ATOM 1508 O O . VAL B 1 15 ? -3.357 51.625 4.383 1 53.91 15 VAL B O 1
ATOM 1511 N N . LEU B 1 16 ? -5.352 51.469 5.082 1 50.09 16 LEU B N 1
ATOM 1512 C CA . LEU B 1 16 ? -5.047 50.531 6.16 1 50.09 16 LEU B CA 1
ATOM 1513 C C . LEU B 1 16 ? -4.609 49.188 5.602 1 50.09 16 LEU B C 1
ATOM 1515 O O . LEU B 1 16 ? -5.422 48.438 5.035 1 50.09 16 LEU B O 1
ATOM 1519 N N . CYS B 1 17 ? -3.395 49.125 5.098 1 48.38 17 CYS B N 1
ATOM 1520 C CA . CYS B 1 17 ? -2.818 47.812 4.941 1 48.38 17 CYS B CA 1
ATOM 1521 C C . CYS B 1 17 ? -3.004 46.969 6.207 1 48.38 17 CYS B C 1
ATOM 1523 O O . CYS B 1 17 ? -2.305 47.188 7.199 1 48.38 17 CYS B O 1
ATOM 1525 N N . THR B 1 18 ? -4.254 46.719 6.652 1 49.44 18 THR B N 1
ATOM 1526 C CA . THR B 1 18 ? -4.398 45.688 7.656 1 49.44 18 THR B CA 1
ATOM 1527 C C . THR B 1 18 ? -3.422 44.531 7.387 1 49.44 18 THR B C 1
ATOM 1529 O O . THR B 1 18 ? -3.541 43.844 6.379 1 49.44 18 THR B O 1
ATOM 1532 N N . VAL B 1 19 ? -2.137 44.688 7.688 1 48.12 19 VAL B N 1
ATOM 1533 C CA . VAL B 1 19 ? -1.352 43.469 7.863 1 48.12 19 VAL B CA 1
ATOM 1534 C C . VAL B 1 19 ? -2.209 42.406 8.523 1 48.12 19 VAL B C 1
ATOM 1536 O O . VAL B 1 19 ? -2.635 42.562 9.672 1 48.12 19 VAL B O 1
ATOM 1539 N N . VAL B 1 20 ? -3.152 41.875 7.844 1 47.38 20 VAL B N 1
ATOM 1540 C CA . VAL B 1 20 ? -3.643 40.594 8.359 1 47.38 20 VAL B CA 1
ATOM 1541 C C . VAL B 1 20 ? -2.51 39.844 9.062 1 47.38 20 VAL B C 1
ATOM 1543 O O . VAL B 1 20 ? -1.553 39.406 8.422 1 47.38 20 VAL B O 1
ATOM 1546 N N . THR B 1 21 ? -1.89 40.344 10.156 1 46.03 21 THR B N 1
ATOM 1547 C CA . THR B 1 21 ? -1.086 39.438 10.969 1 46.03 21 THR B CA 1
ATOM 1548 C C . THR B 1 21 ? -1.562 38 10.805 1 46.03 21 THR B C 1
ATOM 1550 O O . THR B 1 21 ? -2.758 37.719 10.906 1 46.03 21 THR B O 1
ATOM 1553 N N . ALA B 1 22 ? -1.076 37.312 9.781 1 49.53 22 ALA B N 1
ATOM 1554 C CA . ALA B 1 22 ? -1.31 35.875 9.758 1 49.53 22 ALA B CA 1
ATOM 1555 C C . ALA B 1 22 ? -1.455 35.312 11.164 1 49.53 22 ALA B C 1
ATOM 1557 O O . ALA B 1 22 ? -0.625 35.594 12.039 1 49.53 22 ALA B O 1
ATOM 1558 N N . ALA B 1 23 ? -2.627 35.375 11.711 1 52.16 23 ALA B N 1
ATOM 1559 C CA . ALA B 1 23 ? -2.873 34.688 12.984 1 52.16 23 ALA B CA 1
ATOM 1560 C C . ALA B 1 23 ? -1.775 33.656 13.281 1 52.16 23 ALA B C 1
ATOM 1562 O O . ALA B 1 23 ? -1.23 33.031 12.367 1 52.16 23 ALA B O 1
ATOM 1563 N N . PRO B 1 24 ? -1.104 33.812 14.453 1 56.69 24 PRO B N 1
ATOM 1564 C CA . PRO B 1 24 ? -0.003 32.938 14.859 1 56.69 24 PRO B CA 1
ATOM 1565 C C . PRO B 1 24 ? -0.216 31.5 14.422 1 56.69 24 PRO B C 1
ATOM 1567 O O . PRO B 1 24 ? -1.334 30.984 14.508 1 56.69 24 PRO B O 1
ATOM 1570 N N . ARG B 1 25 ? 0.629 31.109 13.367 1 69.44 25 ARG B N 1
ATOM 1571 C CA . ARG B 1 25 ? 0.536 29.75 12.828 1 69.44 25 ARG B CA 1
ATOM 1572 C C . ARG B 1 25 ? 0.583 28.703 13.938 1 69.44 25 ARG B C 1
ATOM 1574 O O . ARG B 1 25 ? 1.526 28.688 14.727 1 69.44 25 ARG B O 1
ATOM 1581 N N . ARG B 1 26 ? -0.562 28.219 14.508 1 85 26 ARG B N 1
ATOM 1582 C CA . ARG B 1 26 ? -0.644 27.156 15.492 1 85 26 ARG B CA 1
ATOM 1583 C C . ARG B 1 26 ? -0.593 25.781 14.828 1 85 26 ARG B C 1
ATOM 1585 O O . ARG B 1 26 ? -0.936 25.656 13.648 1 85 26 ARG B O 1
ATOM 1592 N N . CYS B 1 27 ? 0.087 25.047 15.539 1 89.56 27 CYS B N 1
ATOM 1593 C CA . CYS B 1 27 ? 0.106 23.641 15.109 1 89.56 27 CYS B CA 1
ATOM 1594 C C . CYS B 1 27 ? -1.152 22.922 15.562 1 89.56 27 CYS B C 1
ATOM 1596 O O . CYS B 1 27 ? -1.294 22.594 16.734 1 89.56 27 CYS B O 1
ATOM 1598 N N . LEU B 1 28 ? -2.092 22.891 14.688 1 91 28 LEU B N 1
ATOM 1599 C CA . LEU B 1 28 ? -3.361 22.234 14.992 1 91 28 LEU B CA 1
ATOM 1600 C C . LEU B 1 28 ? -3.539 20.969 14.156 1 91 28 LEU B C 1
ATOM 1602 O O . LEU B 1 28 ? -4.051 21.031 13.039 1 91 28 LEU B O 1
ATOM 1606 N N . LEU B 1 29 ? -3.119 19.859 14.703 1 93.88 29 LEU B N 1
ATOM 1607 C CA . LEU B 1 29 ? -3.24 18.609 13.969 1 93.88 29 LEU B CA 1
ATOM 1608 C C . LEU B 1 29 ? -4.289 17.703 14.602 1 93.88 29 LEU B C 1
ATOM 1610 O O . LEU B 1 29 ? -4.629 16.656 14.055 1 93.88 29 LEU B O 1
ATOM 1614 N N . SER B 1 30 ? -4.895 18.062 15.695 1 92.44 30 SER B N 1
ATOM 1615 C CA . SER B 1 30 ? -5.746 17.188 16.5 1 92.44 30 SER B CA 1
ATOM 1616 C C . SER B 1 30 ? -6.996 16.781 15.742 1 92.44 30 SER B C 1
ATOM 1618 O O . SER B 1 30 ? -7.551 15.703 15.984 1 92.44 30 SER B O 1
ATOM 1620 N N . HIS B 1 31 ? -7.359 17.609 14.734 1 91.31 31 HIS B N 1
ATOM 1621 C CA . HIS B 1 31 ? -8.578 17.328 13.992 1 91.31 31 HIS B CA 1
ATOM 1622 C C . HIS B 1 31 ? -8.406 16.125 13.086 1 91.31 31 HIS B C 1
ATOM 1624 O O . HIS B 1 31 ? -9.391 15.523 12.641 1 91.31 31 HIS B O 1
ATOM 1630 N N . TYR B 1 32 ? -7.191 15.711 12.891 1 95.19 32 TYR B N 1
ATOM 1631 C CA . TYR B 1 32 ? -6.938 14.617 11.953 1 95.19 32 TYR B CA 1
ATOM 1632 C C . TYR B 1 32 ? -6.809 13.289 12.688 1 95.19 32 TYR B C 1
ATOM 1634 O O . TYR B 1 32 ? -6.484 12.266 12.078 1 95.19 32 TYR B O 1
ATOM 1642 N N . ARG B 1 33 ? -7.047 13.25 14.008 1 93.56 33 ARG B N 1
ATOM 1643 C CA . ARG B 1 33 ? -7 12.016 14.789 1 93.56 33 ARG B CA 1
ATOM 1644 C C . ARG B 1 33 ? -8.102 11.055 14.359 1 93.56 33 ARG B C 1
ATOM 1646 O O . ARG B 1 33 ? -7.961 9.844 14.5 1 93.56 33 ARG B O 1
ATOM 1653 N N . SER B 1 34 ? -9.188 11.609 13.93 1 92.25 34 SER B N 1
ATOM 1654 C CA . SER B 1 34 ? -10.312 10.844 13.391 1 92.25 34 SER B CA 1
ATOM 1655 C C . SER B 1 34 ? -10.945 11.555 12.195 1 92.25 34 SER B C 1
ATOM 1657 O O . SER B 1 34 ? -11.422 12.68 12.32 1 92.25 34 SER B O 1
ATOM 1659 N N . LEU B 1 35 ? -10.852 10.875 11.109 1 93.44 35 LEU B N 1
ATOM 1660 C CA . LEU B 1 35 ? -11.461 11.453 9.906 1 93.44 35 LEU B CA 1
ATOM 1661 C C . LEU B 1 35 ? -12.969 11.234 9.906 1 93.44 35 LEU B C 1
ATOM 1663 O O . LEU B 1 35 ? -13.453 10.211 10.383 1 93.44 35 LEU B O 1
ATOM 1667 N N . GLU B 1 36 ? -13.664 12.242 9.414 1 94.19 36 GLU B N 1
ATOM 1668 C CA . GLU B 1 36 ? -15.109 12.109 9.281 1 94.19 36 GLU B CA 1
ATOM 1669 C C . GLU B 1 36 ? -15.477 10.914 8.398 1 94.19 36 GLU B C 1
ATOM 1671 O O . GLU B 1 36 ? -14.805 10.648 7.402 1 94.19 36 GLU B O 1
ATOM 1676 N N . PRO B 1 37 ? -16.594 10.273 8.773 1 93.75 37 PRO B N 1
ATOM 1677 C CA . PRO B 1 37 ? -17.016 9.102 7.996 1 93.75 37 PRO B CA 1
ATOM 1678 C C . PRO B 1 37 ? -17.234 9.422 6.52 1 93.75 37 PRO B C 1
ATOM 1680 O O . PRO B 1 37 ? -16.922 8.602 5.656 1 93.75 37 PRO B O 1
ATOM 1683 N N . ARG B 1 38 ? -17.688 10.57 6.246 1 94.31 38 ARG B N 1
ATOM 1684 C CA . ARG B 1 38 ? -17.922 10.945 4.855 1 94.31 38 ARG B CA 1
ATOM 1685 C C . ARG B 1 38 ? -16.594 11.055 4.098 1 94.31 38 ARG B C 1
ATOM 1687 O O . ARG B 1 38 ? -16.5 10.656 2.936 1 94.31 38 ARG B O 1
ATOM 1694 N N . THR B 1 39 ? -15.656 11.594 4.766 1 94.81 39 THR B N 1
ATOM 1695 C CA . THR B 1 39 ? -14.336 11.734 4.16 1 94.81 39 THR B CA 1
ATOM 1696 C C . THR B 1 39 ? -13.688 10.375 3.939 1 94.81 39 THR B C 1
ATOM 1698 O O . THR B 1 39 ? -13.094 10.117 2.889 1 94.81 39 THR B O 1
ATOM 1701 N N . LEU B 1 40 ? -13.82 9.539 4.914 1 94.62 40 LEU B N 1
ATOM 1702 C CA . LEU B 1 40 ? -13.305 8.18 4.789 1 94.62 40 LEU B CA 1
ATOM 1703 C C . LEU B 1 40 ? -13.969 7.449 3.635 1 94.62 40 LEU B C 1
ATOM 1705 O O . LEU B 1 40 ? -13.305 6.766 2.855 1 94.62 40 LEU B O 1
ATOM 1709 N N . ALA B 1 41 ? -15.25 7.633 3.529 1 94.62 41 ALA B N 1
ATOM 1710 C CA . ALA B 1 41 ? -16 7.004 2.445 1 94.62 41 ALA B CA 1
ATOM 1711 C C . ALA B 1 41 ? -15.555 7.535 1.087 1 94.62 41 ALA B C 1
ATOM 1713 O O . ALA B 1 41 ? -15.469 6.781 0.115 1 94.62 41 ALA B O 1
ATOM 1714 N N . ALA B 1 42 ? -15.273 8.805 1.04 1 95.5 42 ALA B N 1
ATOM 1715 C CA . ALA B 1 42 ? -14.81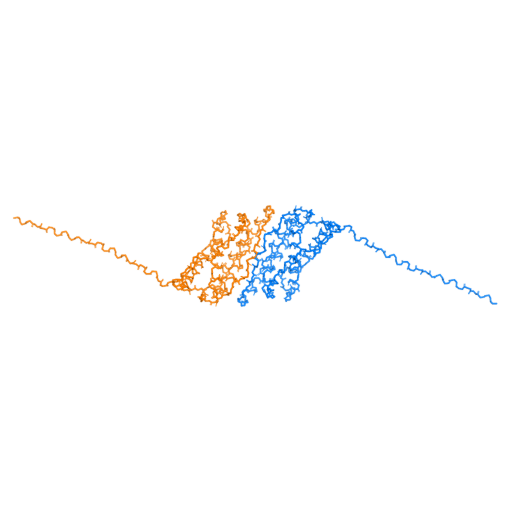2 9.414 -0.204 1 95.5 42 ALA B CA 1
ATOM 1716 C C . ALA B 1 42 ? -13.453 8.859 -0.614 1 95.5 42 ALA B C 1
ATOM 1718 O O . ALA B 1 42 ? -13.219 8.578 -1.792 1 95.5 42 ALA B O 1
ATOM 1719 N N . ALA B 1 43 ? -12.555 8.734 0.326 1 95.44 43 ALA B N 1
ATOM 1720 C CA . ALA B 1 43 ? -11.227 8.195 0.044 1 95.44 43 ALA B CA 1
ATOM 1721 C C . ALA B 1 43 ? -11.312 6.75 -0.446 1 95.44 43 ALA B C 1
ATOM 1723 O O . ALA B 1 43 ? -10.609 6.363 -1.381 1 95.44 43 ALA B O 1
ATOM 1724 N N . LYS B 1 44 ? -12.203 5.996 0.157 1 93.62 44 LYS B N 1
ATOM 1725 C CA . LYS B 1 44 ? -12.398 4.605 -0.243 1 93.62 44 LYS B CA 1
ATOM 1726 C C . LYS B 1 44 ? -12.977 4.516 -1.65 1 93.62 44 LYS B C 1
ATOM 1728 O O . LYS B 1 44 ? -12.547 3.688 -2.455 1 93.62 44 LYS B O 1
ATOM 1733 N N . ALA B 1 45 ? -13.945 5.328 -1.875 1 93.69 45 ALA B N 1
ATOM 1734 C CA . ALA B 1 45 ? -14.578 5.332 -3.191 1 93.69 45 ALA B CA 1
ATOM 1735 C C . ALA B 1 45 ? -13.57 5.711 -4.281 1 93.69 45 ALA B C 1
ATOM 1737 O O . ALA B 1 45 ? -13.57 5.121 -5.363 1 93.69 45 ALA B O 1
ATOM 1738 N N . LEU B 1 46 ? -12.797 6.691 -4.039 1 93.75 46 LEU B N 1
ATOM 1739 C CA . LEU B 1 46 ? -11.766 7.117 -4.977 1 93.75 46 LEU B CA 1
ATOM 1740 C C . LEU B 1 46 ? -10.805 5.973 -5.285 1 93.75 46 LEU B C 1
ATOM 1742 O O . LEU B 1 46 ? -10.547 5.672 -6.453 1 93.75 46 LEU B O 1
ATOM 1746 N N . ARG B 1 47 ? -10.297 5.387 -4.27 1 92.62 47 ARG B N 1
ATOM 1747 C CA . ARG B 1 47 ? -9.367 4.277 -4.43 1 92.62 47 ARG B CA 1
ATOM 1748 C C . ARG B 1 47 ? -10.008 3.127 -5.203 1 92.62 47 ARG B C 1
ATOM 1750 O O . ARG B 1 47 ? -9.398 2.578 -6.125 1 92.62 47 ARG B O 1
ATOM 1757 N N . ASP B 1 48 ? -11.266 2.771 -4.84 1 90.69 48 ASP B N 1
ATOM 1758 C CA . ASP B 1 48 ? -11.953 1.654 -5.477 1 90.69 48 ASP B CA 1
ATOM 1759 C C . ASP B 1 48 ? -12.125 1.902 -6.973 1 90.69 48 ASP B C 1
ATOM 1761 O O . ASP B 1 48 ? -11.891 1.009 -7.789 1 90.69 48 ASP B O 1
ATOM 1765 N N . ARG B 1 49 ? -12.531 3.049 -7.297 1 91.06 49 ARG B N 1
ATOM 1766 C CA . ARG B 1 49 ? -12.719 3.389 -8.703 1 91.06 49 ARG B CA 1
ATOM 1767 C C . ARG B 1 49 ? -11.398 3.361 -9.461 1 91.06 49 ARG B C 1
ATOM 1769 O O . ARG B 1 49 ? -11.328 2.869 -10.586 1 91.06 49 ARG B O 1
ATOM 1776 N N . TYR B 1 50 ? -10.414 3.906 -8.867 1 89.62 50 TYR B N 1
ATOM 1777 C CA . TYR B 1 50 ? -9.094 3.908 -9.492 1 89.62 50 TYR B CA 1
ATOM 1778 C C . TYR B 1 50 ? -8.594 2.486 -9.711 1 89.62 50 TYR B C 1
ATOM 1780 O O . TYR B 1 50 ? -8.055 2.168 -10.773 1 89.62 50 TYR B O 1
ATOM 1788 N N . GLU B 1 51 ? -8.711 1.647 -8.703 1 88.81 51 GLU B N 1
ATOM 1789 C CA . GLU B 1 51 ? -8.297 0.251 -8.805 1 88.81 51 GLU B CA 1
ATOM 1790 C C . GLU B 1 51 ? -9.016 -0.46 -9.945 1 88.81 51 GLU B C 1
ATOM 1792 O O . GLU B 1 51 ? -8.406 -1.237 -10.68 1 88.81 51 GLU B O 1
ATOM 1797 N N . GLU B 1 52 ? -10.312 -0.199 -10.062 1 88.56 52 GLU B N 1
ATOM 1798 C CA . GLU B 1 52 ? -11.086 -0.792 -11.148 1 88.56 52 GLU B CA 1
ATOM 1799 C C . GLU B 1 52 ? -10.539 -0.372 -12.516 1 88.56 52 GLU B C 1
ATOM 1801 O O . GLU B 1 52 ? -10.43 -1.195 -13.422 1 88.56 52 GLU B O 1
ATOM 1806 N N . GLU B 1 53 ? -10.18 0.878 -12.602 1 86.5 53 GLU B N 1
ATOM 1807 C CA . GLU B 1 53 ? -9.633 1.383 -13.859 1 86.5 53 GLU B CA 1
ATOM 1808 C C . GLU B 1 53 ? -8.242 0.801 -14.125 1 86.5 53 GLU B C 1
ATOM 1810 O O . GLU B 1 53 ? -7.926 0.449 -15.266 1 86.5 53 GLU B O 1
ATOM 1815 N N . ALA B 1 54 ? -7.469 0.747 -13.156 1 84.5 54 ALA B N 1
ATOM 1816 C CA . ALA B 1 54 ? -6.094 0.273 -13.289 1 84.5 54 ALA B CA 1
ATOM 1817 C C . ALA B 1 54 ? -6.059 -1.184 -13.742 1 84.5 54 ALA B C 1
ATOM 1819 O O . ALA B 1 54 ? -5.09 -1.619 -14.375 1 84.5 54 ALA B O 1
ATOM 1820 N N . LEU B 1 55 ? -7.137 -2.018 -13.414 1 85.31 55 LEU B N 1
ATOM 1821 C CA . LEU B 1 55 ? -7.215 -3.416 -13.828 1 85.31 55 LEU B CA 1
ATOM 1822 C C . LEU B 1 55 ? -7.273 -3.537 -15.344 1 85.31 55 LEU B C 1
ATOM 1824 O O . LEU B 1 55 ? -7 -4.605 -15.898 1 85.31 55 LEU B O 1
ATOM 1828 N N . ARG B 1 56 ? -7.559 -2.455 -15.922 1 84.75 56 ARG B N 1
ATOM 1829 C CA . ARG B 1 56 ? -7.711 -2.48 -17.375 1 84.75 56 ARG B CA 1
ATOM 1830 C C . ARG B 1 56 ? -6.406 -2.109 -18.062 1 84.75 56 ARG B C 1
ATOM 1832 O O . ARG B 1 56 ? -6.285 -2.236 -19.281 1 84.75 56 ARG B O 1
ATOM 1839 N N . TRP B 1 57 ? -5.449 -1.648 -17.328 1 85.88 57 TRP B N 1
ATOM 1840 C CA . TRP B 1 57 ? -4.164 -1.236 -17.875 1 85.88 57 TRP B CA 1
ATOM 1841 C C . TRP B 1 57 ? -3.266 -2.443 -18.125 1 85.88 57 TRP B C 1
ATOM 1843 O O . TRP B 1 57 ? -3.447 -3.496 -17.516 1 85.88 57 TRP B O 1
ATOM 1853 N N . GLU B 1 58 ? -2.365 -2.254 -18.984 1 83.12 58 GLU B N 1
ATOM 1854 C CA . GLU B 1 58 ? -1.313 -3.256 -19.125 1 83.12 58 GLU B CA 1
ATOM 1855 C C . GLU B 1 58 ? -0.46 -3.35 -17.875 1 83.12 58 GLU B C 1
ATOM 1857 O O . GLU B 1 58 ? -0.145 -2.332 -17.25 1 83.12 58 GLU B O 1
ATOM 1862 N N . PRO B 1 59 ? -0.104 -4.535 -17.609 1 78.19 59 PRO B N 1
ATOM 1863 C CA . PRO B 1 59 ? 0.749 -4.691 -16.422 1 78.19 59 PRO B CA 1
ATOM 1864 C C . PRO B 1 59 ? 2.062 -3.92 -16.531 1 78.19 59 PRO B C 1
ATOM 1866 O O . PRO B 1 59 ? 2.656 -3.863 -17.625 1 78.19 59 PRO B O 1
ATOM 1869 N N . ARG B 1 60 ? 2.396 -3.215 -15.523 1 76.88 60 ARG B N 1
ATOM 1870 C CA . ARG B 1 60 ? 3.637 -2.447 -15.477 1 76.88 60 ARG B CA 1
ATOM 1871 C C . ARG B 1 60 ? 4.469 -2.822 -14.258 1 76.88 60 ARG B C 1
ATOM 1873 O O . ARG B 1 60 ? 3.918 -3.188 -13.211 1 76.88 60 ARG B O 1
ATOM 1880 N N . ASN B 1 61 ? 5.723 -2.77 -14.492 1 75.81 61 ASN B N 1
ATOM 1881 C CA . ASN B 1 61 ? 6.648 -3.023 -13.398 1 75.81 61 ASN B CA 1
ATOM 1882 C C . ASN B 1 61 ? 6.844 -1.785 -12.531 1 75.81 61 ASN B C 1
ATOM 1884 O O . ASN B 1 61 ? 7.648 -0.911 -12.859 1 75.81 61 ASN B O 1
ATOM 1888 N N . CYS B 1 62 ? 6 -1.708 -11.531 1 74.62 62 CYS B N 1
ATOM 1889 C CA . CYS B 1 62 ? 6.059 -0.55 -10.648 1 74.62 62 CYS B CA 1
ATOM 1890 C C . CYS B 1 62 ? 6.824 -0.877 -9.367 1 74.62 62 CYS B C 1
ATOM 1892 O O . CYS B 1 62 ? 6.723 -1.987 -8.844 1 74.62 62 CYS B O 1
ATOM 1894 N N . SER B 1 63 ? 7.789 0.087 -9.055 1 64.81 63 SER B N 1
ATOM 1895 C CA . SER B 1 63 ? 8.5 -0.05 -7.793 1 64.81 63 SER B CA 1
ATOM 1896 C C . SER B 1 63 ? 7.711 0.561 -6.641 1 64.81 63 SER B C 1
ATOM 1898 O O . SER B 1 63 ? 7.141 1.645 -6.777 1 64.81 63 SER B O 1
ATOM 1900 N N . PHE B 1 64 ? 7.18 -0.151 -5.82 1 61.5 64 PHE B N 1
ATOM 1901 C CA . PHE B 1 64 ? 6.469 0.365 -4.656 1 61.5 64 PHE B CA 1
ATOM 1902 C C . PHE B 1 64 ? 7.426 0.562 -3.482 1 61.5 64 PHE B C 1
ATOM 1904 O O . PHE B 1 64 ? 7.801 -0.402 -2.812 1 61.5 64 PHE B O 1
ATOM 1911 N N . ARG B 1 65 ? 8.547 1.353 -3.613 1 52.16 65 ARG B N 1
ATOM 1912 C CA . ARG B 1 65 ? 9.641 1.594 -2.684 1 52.16 65 ARG B CA 1
ATOM 1913 C C . ARG B 1 65 ? 9.133 1.695 -1.25 1 52.16 65 ARG B C 1
ATOM 1915 O O . ARG B 1 65 ? 8.289 2.541 -0.943 1 52.16 65 ARG B O 1
ATOM 1922 N N . PRO B 1 66 ? 9.305 0.609 -0.547 1 48.94 66 PRO B N 1
ATOM 1923 C CA . PRO B 1 66 ? 9 0.786 0.875 1 48.94 66 PRO B CA 1
ATOM 1924 C C . PRO B 1 66 ? 9.773 1.94 1.505 1 48.94 66 PRO B C 1
ATOM 1926 O O . PRO B 1 66 ? 10.906 2.221 1.102 1 48.94 66 PRO B O 1
ATOM 1929 N N . ARG B 1 67 ? 9.141 2.943 1.947 1 50.53 67 ARG B N 1
ATOM 1930 C CA . ARG B 1 67 ? 9.859 3.959 2.711 1 50.53 67 ARG B CA 1
ATOM 1931 C C . ARG B 1 67 ? 10.773 3.32 3.754 1 50.53 67 ARG B C 1
ATOM 1933 O O . ARG B 1 67 ? 10.492 2.223 4.242 1 50.53 67 ARG B O 1
ATOM 1940 N N . ARG B 1 68 ? 12.047 3.66 3.771 1 56.19 68 ARG B N 1
ATOM 1941 C CA . ARG B 1 68 ? 13.023 3.434 4.828 1 56.19 68 ARG B CA 1
ATOM 1942 C C . ARG B 1 68 ? 12.375 3.488 6.203 1 56.19 68 ARG B C 1
ATOM 1944 O O . ARG B 1 68 ? 11.219 3.898 6.332 1 56.19 68 ARG B O 1
ATOM 1951 N N . ASP B 1 69 ? 12.93 3.082 7.289 1 60.53 69 ASP B N 1
ATOM 1952 C CA . ASP B 1 69 ? 12.555 3.16 8.703 1 60.53 69 ASP B CA 1
ATOM 1953 C C . ASP B 1 69 ? 11.82 4.465 9 1 60.53 69 ASP B C 1
ATOM 1955 O O . ASP B 1 69 ? 12.352 5.551 8.766 1 60.53 69 ASP B O 1
ATOM 1959 N N . PRO B 1 70 ? 10.469 4.199 9.234 1 68.5 70 PRO B N 1
ATOM 1960 C CA . PRO B 1 70 ? 9.758 5.438 9.555 1 68.5 70 PRO B CA 1
ATOM 1961 C C . PRO B 1 70 ? 10.406 6.215 10.695 1 68.5 70 PRO B C 1
ATOM 1963 O O . PRO B 1 70 ? 10.93 5.617 11.641 1 68.5 70 PRO B O 1
ATOM 1966 N N . PRO B 1 71 ? 10.484 7.367 10.438 1 74.69 71 PRO B N 1
ATOM 1967 C CA . PRO B 1 71 ? 10.969 8.188 11.547 1 74.69 71 PRO B CA 1
ATOM 1968 C C . PRO B 1 71 ? 10.141 8.008 12.82 1 74.69 71 PRO B C 1
ATOM 1970 O O . PRO B 1 71 ? 9.016 7.488 12.758 1 74.69 71 PRO B O 1
ATOM 1973 N N . ARG B 1 72 ? 10.625 8.469 13.859 1 78.62 72 ARG B N 1
ATOM 1974 C CA . ARG B 1 72 ? 9.914 8.438 15.133 1 78.62 72 ARG B CA 1
ATOM 1975 C C . ARG B 1 72 ? 8.648 9.289 15.078 1 78.62 72 ARG B C 1
ATOM 1977 O O . ARG B 1 72 ? 8.648 10.367 14.477 1 78.62 72 ARG B O 1
ATOM 1984 N N . PRO B 1 73 ? 7.512 8.969 15.641 1 76.88 73 PRO B N 1
ATOM 1985 C CA . PRO B 1 73 ? 6.211 9.641 15.539 1 76.88 73 PRO B CA 1
ATOM 1986 C C . PRO B 1 73 ? 6.258 11.094 16.016 1 76.88 73 PRO B C 1
ATOM 1988 O O . PRO B 1 73 ? 5.586 11.953 15.438 1 76.88 73 PRO B O 1
ATOM 1991 N N . SER B 1 74 ? 7.082 11.43 16.969 1 81.19 74 SER B N 1
ATOM 1992 C CA . SER B 1 74 ? 7.102 12.781 17.516 1 81.19 74 SER B CA 1
ATOM 1993 C C . SER B 1 74 ? 8.289 13.57 16.984 1 81.19 74 SER B C 1
ATOM 1995 O O . SER B 1 74 ? 8.586 14.664 17.469 1 81.19 74 SER B O 1
ATOM 1997 N N . SER B 1 75 ? 8.773 13.086 15.891 1 86.31 75 SER B N 1
ATOM 1998 C CA . SER B 1 75 ? 9.922 13.797 15.336 1 86.31 75 SER B CA 1
ATOM 1999 C C . SER B 1 75 ? 9.508 14.711 14.18 1 86.31 75 SER B C 1
ATOM 2001 O O . SER B 1 75 ? 8.477 14.477 13.547 1 86.31 75 SER B O 1
ATOM 2003 N N . CYS B 1 76 ? 10.328 15.719 13.961 1 90.19 76 CYS B N 1
ATOM 2004 C CA . CYS B 1 76 ? 10.094 16.594 12.82 1 90.19 76 CYS B CA 1
ATOM 2005 C C . CYS B 1 76 ? 10.281 15.844 11.508 1 90.19 76 CYS B C 1
ATOM 2007 O O . CYS B 1 76 ? 9.648 16.172 10.508 1 90.19 76 CYS B O 1
ATOM 2009 N N . ALA B 1 77 ? 11.102 14.844 11.586 1 87.75 77 ALA B N 1
ATOM 2010 C CA . ALA B 1 77 ? 11.312 14.023 10.398 1 87.75 77 ALA B CA 1
ATOM 2011 C C . ALA B 1 77 ? 10.031 13.305 9.992 1 87.75 77 ALA B C 1
ATOM 2013 O O . ALA B 1 77 ? 9.742 13.148 8.805 1 87.75 77 ALA B O 1
ATOM 2014 N N . GLN B 1 78 ? 9.273 12.891 10.992 1 88.94 78 GLN B N 1
ATOM 2015 C CA . GLN B 1 78 ? 7.996 12.234 10.719 1 88.94 78 GLN B CA 1
ATOM 2016 C C . GLN B 1 78 ? 7.008 13.195 10.078 1 88.94 78 GLN B C 1
ATOM 2018 O O . GLN B 1 78 ? 6.297 12.836 9.141 1 88.94 78 GLN B O 1
ATOM 2023 N N . LEU B 1 79 ? 7.016 14.398 10.594 1 91.44 79 LEU B N 1
ATOM 2024 C CA . LEU B 1 79 ? 6.125 15.414 10.047 1 91.44 79 LEU B CA 1
ATOM 2025 C C . LEU B 1 79 ? 6.5 15.742 8.602 1 91.44 79 LEU B C 1
ATOM 2027 O O . LEU B 1 79 ? 5.621 15.914 7.758 1 91.44 79 LEU B O 1
ATOM 2031 N N . ARG B 1 80 ? 7.777 15.773 8.375 1 91.75 80 ARG B N 1
ATOM 2032 C CA . ARG B 1 80 ? 8.242 16.047 7.016 1 91.75 80 ARG B CA 1
ATOM 2033 C C . ARG B 1 80 ? 7.859 14.914 6.07 1 91.75 80 ARG B C 1
ATOM 2035 O O . ARG B 1 80 ? 7.504 15.156 4.914 1 91.75 80 ARG B O 1
ATOM 2042 N N . HIS B 1 81 ? 7.969 13.766 6.59 1 88.06 81 HIS B N 1
ATOM 2043 C CA . HIS B 1 81 ? 7.586 12.602 5.797 1 88.06 81 HIS B CA 1
ATOM 2044 C C . HIS B 1 81 ? 6.117 12.664 5.398 1 88.06 81 HIS B C 1
ATOM 2046 O O . HIS B 1 81 ? 5.773 12.438 4.234 1 88.06 81 HIS B O 1
ATOM 2052 N N . VAL B 1 82 ? 5.289 12.961 6.367 1 91.75 82 VAL B N 1
ATOM 2053 C CA . VAL B 1 82 ? 3.855 13.047 6.113 1 91.75 82 VAL B CA 1
ATOM 2054 C C . VAL B 1 82 ? 3.566 14.195 5.152 1 91.75 82 VAL B C 1
ATOM 2056 O O . VAL B 1 82 ? 2.754 14.062 4.234 1 91.75 82 VAL B O 1
ATOM 2059 N N . ALA B 1 83 ? 4.25 15.281 5.312 1 94.19 83 ALA B N 1
ATOM 2060 C CA . ALA B 1 83 ? 4.074 16.438 4.43 1 94.19 83 ALA B CA 1
ATOM 2061 C C . ALA B 1 83 ? 4.395 16.078 2.984 1 94.19 83 ALA B C 1
ATOM 2063 O O . ALA B 1 83 ? 3.672 16.453 2.064 1 94.19 83 ALA B O 1
ATOM 2064 N N . ARG B 1 84 ? 5.453 15.383 2.842 1 91.88 84 ARG B N 1
ATOM 2065 C CA . ARG B 1 84 ? 5.832 14.945 1.502 1 91.88 84 ARG B CA 1
ATOM 2066 C C . ARG B 1 84 ? 4.773 14.023 0.905 1 91.88 84 ARG B C 1
ATOM 2068 O O . ARG B 1 84 ? 4.445 14.133 -0.278 1 91.88 84 ARG B O 1
ATOM 2075 N N . GLY B 1 85 ? 4.289 13.109 1.697 1 92.12 85 GLY B N 1
ATOM 2076 C CA . GLY B 1 85 ? 3.223 12.234 1.242 1 92.12 85 GLY B CA 1
ATOM 2077 C C . GLY B 1 85 ? 1.974 12.984 0.814 1 92.12 85 GLY B C 1
ATOM 2078 O O . GLY B 1 85 ? 1.374 12.664 -0.214 1 92.12 85 GLY B O 1
ATOM 2079 N N . ILE B 1 86 ? 1.617 13.977 1.58 1 96.44 86 ILE B N 1
ATOM 2080 C CA . ILE B 1 86 ? 0.436 14.781 1.284 1 96.44 86 ILE B CA 1
ATOM 2081 C C . ILE B 1 86 ? 0.652 15.562 -0.01 1 96.44 86 ILE B C 1
ATOM 2083 O O . ILE B 1 86 ? -0.235 15.617 -0.866 1 96.44 86 ILE B O 1
ATOM 2087 N N . ALA B 1 87 ? 1.804 16.094 -0.128 1 95.38 87 ALA B N 1
ATOM 2088 C CA . ALA B 1 87 ? 2.123 16.844 -1.336 1 95.38 87 ALA B CA 1
ATOM 2089 C C . ALA B 1 87 ? 2.088 15.953 -2.57 1 95.38 87 ALA B C 1
ATOM 2091 O O . ALA B 1 87 ? 1.556 16.344 -3.613 1 95.38 87 ALA B O 1
ATOM 2092 N N . ASP B 1 88 ? 2.682 14.828 -2.416 1 92.62 88 ASP B N 1
ATOM 2093 C CA . ASP B 1 88 ? 2.684 13.875 -3.523 1 92.62 88 ASP B CA 1
ATOM 2094 C C . ASP B 1 88 ? 1.261 13.469 -3.9 1 92.62 88 ASP B C 1
ATOM 2096 O O . ASP B 1 88 ? 0.917 13.414 -5.082 1 92.62 88 ASP B O 1
ATOM 2100 N N . ALA B 1 89 ? 0.48 13.18 -2.906 1 95.38 89 ALA B N 1
ATOM 2101 C CA . ALA B 1 89 ? -0.907 12.797 -3.152 1 95.38 89 ALA B CA 1
ATOM 2102 C C . ALA B 1 89 ? -1.677 13.922 -3.838 1 95.38 89 ALA B C 1
ATOM 2104 O O . ALA B 1 89 ? -2.463 13.672 -4.754 1 95.38 89 ALA B O 1
ATOM 2105 N N . GLN B 1 90 ? -1.489 15.148 -3.42 1 95.69 90 GLN B N 1
ATOM 2106 C CA . GLN B 1 90 ? -2.139 16.281 -4.059 1 95.69 90 GLN B CA 1
ATOM 2107 C C . GLN B 1 90 ? -1.727 16.406 -5.523 1 95.69 90 GLN B C 1
ATOM 2109 O O . GLN B 1 90 ? -2.57 16.625 -6.395 1 95.69 90 GLN B O 1
ATOM 2114 N N . ALA B 1 91 ? -0.471 16.266 -5.754 1 93.5 91 ALA B N 1
ATOM 2115 C CA . ALA B 1 91 ? 0.046 16.391 -7.113 1 93.5 91 ALA B CA 1
ATOM 2116 C C . ALA B 1 91 ? -0.527 15.297 -8.016 1 93.5 91 ALA B C 1
ATOM 2118 O O . ALA B 1 91 ? -0.956 15.578 -9.141 1 93.5 91 ALA B O 1
ATOM 2119 N N . VAL B 1 92 ? -0.537 14.148 -7.559 1 92.88 92 VAL B N 1
ATOM 2120 C CA . VAL B 1 92 ? -1.021 13.016 -8.352 1 92.88 92 VAL B CA 1
ATOM 2121 C C . VAL B 1 92 ? -2.518 13.18 -8.617 1 92.88 92 VAL B C 1
ATOM 2123 O O . VAL B 1 92 ? -2.971 13.031 -9.75 1 92.88 92 VAL B O 1
ATOM 2126 N N . LEU B 1 93 ? -3.305 13.469 -7.574 1 93.69 93 LEU B N 1
ATOM 2127 C CA . LEU B 1 93 ? -4.75 13.578 -7.727 1 93.69 93 LEU B CA 1
ATOM 2128 C C . LEU B 1 93 ? -5.117 14.734 -8.648 1 93.69 93 LEU B C 1
ATOM 2130 O O . LEU B 1 93 ? -6.027 14.617 -9.469 1 93.69 93 LEU B O 1
ATOM 2134 N N . SER B 1 94 ? -4.402 15.781 -8.539 1 91.5 94 SER B N 1
ATOM 2135 C CA . SER B 1 94 ? -4.68 16.953 -9.375 1 91.5 94 SER B CA 1
ATOM 2136 C C . SER B 1 94 ? -4.273 16.703 -10.828 1 91.5 94 SER B C 1
ATOM 2138 O O . SER B 1 94 ? -4.762 17.375 -11.734 1 91.5 94 SER B O 1
ATOM 2140 N N . GLY B 1 95 ? -3.352 15.727 -10.984 1 89.19 95 GLY B N 1
ATOM 2141 C CA . GLY B 1 95 ? -2.846 15.445 -12.32 1 89.19 95 GLY B CA 1
ATOM 2142 C C . GLY B 1 95 ? -3.629 14.359 -13.031 1 89.19 95 GLY B C 1
ATOM 2143 O O . GLY B 1 95 ? -3.398 14.094 -14.219 1 89.19 95 GLY B O 1
ATOM 2144 N N . LEU B 1 96 ? -4.469 13.719 -12.273 1 86.62 96 LEU B N 1
ATOM 2145 C CA . LEU B 1 96 ? -5.25 12.656 -12.898 1 86.62 96 LEU B CA 1
ATOM 2146 C C . LEU B 1 96 ? -6.148 13.227 -14 1 86.62 96 LEU B C 1
ATOM 2148 O O . LEU B 1 96 ? -6.594 14.367 -13.914 1 86.62 96 LEU B O 1
ATOM 2152 N N . HIS B 1 97 ? -6.223 12.391 -14.961 1 74.19 97 HIS B N 1
ATOM 2153 C CA . HIS B 1 97 ? -7.094 12.773 -16.062 1 74.19 97 HIS B CA 1
ATOM 2154 C C . HIS B 1 97 ? -8.547 12.859 -15.617 1 74.19 97 HIS B C 1
ATOM 2156 O O . HIS B 1 97 ? -9.125 11.867 -15.172 1 74.19 97 HIS B O 1
ATOM 2162 N N . ARG B 1 98 ? -9.078 13.914 -15.578 1 74.5 98 ARG B N 1
ATOM 2163 C CA . ARG B 1 98 ? -10.453 14.219 -15.227 1 74.5 98 ARG B CA 1
ATOM 2164 C C . ARG B 1 98 ? -10.766 13.789 -13.789 1 74.5 98 ARG B C 1
ATOM 2166 O O . ARG B 1 98 ? -11.625 12.938 -13.57 1 74.5 98 ARG B O 1
ATOM 2173 N N . PRO B 1 99 ? -10.07 14.328 -12.898 1 71.25 99 PRO B N 1
ATOM 2174 C CA . PRO B 1 99 ? -10.25 13.953 -11.492 1 71.25 99 PRO B CA 1
ATOM 2175 C C . PRO B 1 99 ? -11.688 14.133 -11.016 1 71.25 99 PRO B C 1
ATOM 2177 O O . PRO B 1 99 ? -12.125 13.438 -10.094 1 71.25 99 PRO B O 1
ATOM 2180 N N . GLU B 1 100 ? -12.359 14.906 -11.75 1 71.25 100 GLU B N 1
ATOM 2181 C CA . GLU B 1 100 ? -13.742 15.172 -11.375 1 71.25 100 GLU B CA 1
ATOM 2182 C C . GLU B 1 100 ? -14.625 13.945 -11.586 1 71.25 100 GLU B C 1
ATOM 2184 O O . GLU B 1 100 ? -15.703 13.836 -10.992 1 71.25 100 GLU B O 1
ATOM 2189 N N . LEU B 1 101 ? -14.07 13.023 -12.398 1 75 101 LEU B N 1
ATOM 2190 C CA . LEU B 1 101 ? -14.867 11.836 -12.672 1 75 101 LEU B CA 1
ATOM 2191 C C . LEU B 1 101 ? -14.594 10.75 -11.641 1 75 101 LEU B C 1
ATOM 2193 O O . LEU B 1 101 ? -15.328 9.758 -11.562 1 75 101 LEU B O 1
ATOM 2197 N N . LEU B 1 102 ? -13.578 11.062 -10.867 1 85.38 102 LEU B N 1
ATOM 2198 C CA . LEU B 1 102 ? -13.297 10.094 -9.805 1 85.38 102 LEU B CA 1
ATOM 2199 C C . LEU B 1 102 ? -14.055 10.453 -8.531 1 85.38 102 LEU B C 1
ATOM 2201 O O . LEU B 1 102 ? -13.898 11.555 -8 1 85.38 102 LEU B O 1
ATOM 2205 N N . PRO B 1 103 ? -14.945 9.594 -8.219 1 91.19 103 PRO B N 1
ATOM 2206 C CA . PRO B 1 103 ? -15.68 9.891 -6.988 1 91.19 103 PRO B CA 1
ATOM 2207 C C . PRO B 1 103 ? -14.758 10.172 -5.805 1 91.19 103 PRO B C 1
ATOM 2209 O O . PRO B 1 103 ? -13.742 9.484 -5.629 1 91.19 103 PRO B O 1
ATOM 2212 N N . GLY B 1 104 ? -15.055 11.25 -5.055 1 91.56 104 GLY B N 1
ATOM 2213 C CA . GLY B 1 104 ? -14.328 11.547 -3.826 1 91.56 104 GLY B CA 1
ATOM 2214 C C . GLY B 1 104 ? -13.086 12.383 -4.055 1 91.56 104 GLY B C 1
ATOM 2215 O O . GLY B 1 104 ? -12.453 12.844 -3.098 1 91.56 104 GLY B O 1
ATOM 2216 N N . ALA B 1 105 ? -12.688 12.555 -5.344 1 92.44 105 ALA B N 1
ATOM 2217 C CA . ALA B 1 105 ? -11.445 13.266 -5.629 1 92.44 105 ALA B CA 1
ATOM 2218 C C . ALA B 1 105 ? -11.508 14.695 -5.09 1 92.44 105 ALA B C 1
ATOM 2220 O O . ALA B 1 105 ? -10.539 15.18 -4.492 1 92.44 105 ALA B O 1
ATOM 2221 N N . GLY B 1 106 ? -12.656 15.352 -5.297 1 91.69 106 GLY B N 1
ATOM 2222 C CA . GLY B 1 106 ? -12.82 16.719 -4.84 1 91.69 106 GLY B CA 1
ATOM 2223 C C . GLY B 1 106 ? -12.617 16.891 -3.346 1 91.69 106 GLY B C 1
ATOM 2224 O O . GLY B 1 106 ? -11.695 17.578 -2.908 1 91.69 106 GLY B O 1
ATOM 2225 N N . PRO B 1 107 ? -13.43 16.203 -2.59 1 93.44 107 PRO B N 1
ATOM 2226 C CA . PRO B 1 107 ? -13.305 16.297 -1.132 1 93.44 107 PRO B CA 1
ATOM 2227 C C . PRO B 1 107 ? -11.922 15.883 -0.628 1 93.44 107 PRO B C 1
ATOM 2229 O O . PRO B 1 107 ? -11.422 16.469 0.34 1 93.44 107 PRO B O 1
ATOM 2232 N N . ILE B 1 108 ? -11.281 14.922 -1.273 1 96.44 108 ILE B N 1
ATOM 2233 C CA . ILE B 1 108 ? -9.977 14.445 -0.821 1 96.44 108 ILE B CA 1
ATOM 2234 C C . ILE B 1 108 ? -8.914 15.5 -1.127 1 96.44 108 ILE B C 1
ATOM 2236 O O . ILE B 1 108 ? -8.016 15.734 -0.317 1 96.44 108 ILE B O 1
ATOM 2240 N N . LEU B 1 109 ? -9.062 16.125 -2.266 1 95.69 109 LEU B N 1
ATOM 2241 C CA . LEU B 1 109 ? -8.125 17.203 -2.604 1 95.69 109 LEU B CA 1
ATOM 2242 C C . LEU B 1 109 ? -8.242 18.344 -1.609 1 95.69 109 LEU B C 1
ATOM 2244 O O . LEU B 1 109 ? -7.227 18.922 -1.208 1 95.69 109 LEU B O 1
ATOM 2248 N N . GLU B 1 110 ? -9.398 18.656 -1.208 1 95.19 110 GLU B N 1
ATOM 2249 C CA . GLU B 1 110 ? -9.609 19.688 -0.209 1 95.19 110 GLU B CA 1
ATOM 2250 C C . GLU B 1 110 ? -9 19.297 1.134 1 95.19 110 GLU B C 1
ATOM 2252 O O . GLU B 1 110 ? -8.352 20.125 1.787 1 95.19 110 GLU B O 1
ATOM 2257 N N . LEU B 1 111 ? -9.203 18.078 1.561 1 97.12 111 LEU B N 1
ATOM 2258 C CA . LEU B 1 111 ? -8.625 17.594 2.803 1 97.12 111 LEU B CA 1
ATOM 2259 C C . LEU B 1 111 ? -7.102 17.656 2.756 1 97.12 111 LEU B C 1
ATOM 2261 O O . LEU B 1 111 ? -6.465 18.109 3.713 1 97.12 111 LEU B O 1
ATOM 2265 N N . LEU B 1 112 ? -6.57 17.188 1.618 1 97.56 112 LEU B N 1
ATOM 2266 C CA . LEU B 1 112 ? -5.121 17.172 1.479 1 97.56 112 LEU B CA 1
ATOM 2267 C C . LEU B 1 112 ? -4.555 18.594 1.515 1 97.56 112 LEU B C 1
ATOM 2269 O O . LEU B 1 112 ? -3.502 18.828 2.105 1 97.56 112 LEU B O 1
ATOM 2273 N N . ALA B 1 113 ? -5.234 19.5 0.916 1 97.19 113 ALA B N 1
ATOM 2274 C CA . ALA B 1 113 ? -4.801 20.891 0.943 1 97.19 113 ALA B CA 1
ATOM 2275 C C . ALA B 1 113 ? -4.805 21.438 2.367 1 97.19 113 ALA B C 1
ATOM 2277 O O . ALA B 1 113 ? -3.838 22.078 2.797 1 97.19 113 ALA B O 1
ATOM 2278 N N . ALA B 1 114 ? -5.863 21.188 3.047 1 96.88 114 ALA B N 1
ATOM 2279 C CA . ALA B 1 114 ? -5.98 21.672 4.422 1 96.88 114 ALA B CA 1
ATOM 2280 C C . ALA B 1 114 ? -4.934 21.016 5.32 1 96.88 114 ALA B C 1
ATOM 2282 O O . ALA B 1 114 ? -4.238 21.703 6.074 1 96.88 114 ALA B O 1
ATOM 2283 N N . ALA B 1 115 ? -4.816 19.719 5.242 1 97.25 115 ALA B N 1
ATOM 2284 C CA . ALA B 1 115 ? -3.838 19 6.051 1 97.25 115 ALA B CA 1
ATOM 2285 C C . ALA B 1 115 ? -2.416 19.438 5.723 1 97.25 115 ALA B C 1
ATOM 2287 O O . ALA B 1 115 ? -1.575 19.562 6.617 1 97.25 115 ALA B O 1
ATOM 2288 N N . GLY B 1 116 ? -2.191 19.625 4.473 1 96.94 116 GLY B N 1
ATOM 2289 C CA . GLY B 1 116 ? -0.882 20.109 4.059 1 96.94 116 GLY B CA 1
ATOM 2290 C C . GLY B 1 116 ? -0.52 21.453 4.672 1 96.94 116 GLY B C 1
ATOM 2291 O O . GLY B 1 116 ? 0.612 21.641 5.117 1 96.94 116 GLY B O 1
ATOM 2292 N N . LYS B 1 117 ? -1.417 22.297 4.688 1 95.62 117 LYS B N 1
ATOM 2293 C CA . LYS B 1 117 ? -1.193 23.609 5.289 1 95.62 117 LYS B CA 1
ATOM 2294 C C . LYS B 1 117 ? -0.943 23.484 6.789 1 95.62 117 LYS B C 1
ATOM 2296 O O . LYS B 1 117 ? -0.044 24.141 7.328 1 95.62 117 LYS B O 1
ATOM 2301 N N . ASP B 1 118 ? -1.749 22.672 7.402 1 94.88 118 ASP B N 1
ATOM 2302 C CA . ASP B 1 118 ? -1.622 22.5 8.844 1 94.88 118 ASP B CA 1
ATOM 2303 C C . ASP B 1 118 ? -0.282 21.875 9.211 1 94.88 118 ASP B C 1
ATOM 2305 O O . ASP B 1 118 ? 0.382 22.312 10.156 1 94.88 118 ASP B O 1
ATOM 2309 N N . VAL B 1 119 ? 0.076 20.859 8.484 1 94.75 119 VAL B N 1
ATOM 2310 C CA . VAL B 1 119 ? 1.348 20.203 8.758 1 94.75 119 VAL B CA 1
ATOM 2311 C C . VAL B 1 119 ? 2.498 21.172 8.523 1 94.75 119 VAL B C 1
ATOM 2313 O O . VAL B 1 119 ? 3.461 21.203 9.297 1 94.75 119 VAL B O 1
ATOM 2316 N N . ALA B 1 120 ? 2.453 21.938 7.516 1 93.06 120 ALA B N 1
ATOM 2317 C CA . ALA B 1 120 ? 3.482 22.938 7.223 1 93.06 120 ALA B CA 1
ATOM 2318 C C . ALA B 1 120 ? 3.586 23.969 8.344 1 93.06 120 ALA B C 1
ATOM 2320 O O . ALA B 1 120 ? 4.684 24.406 8.695 1 93.06 120 ALA B O 1
ATOM 2321 N N . ALA B 1 121 ? 2.482 24.328 8.836 1 92.38 121 ALA B N 1
ATOM 2322 C CA . ALA B 1 121 ? 2.488 25.266 9.953 1 92.38 121 ALA B CA 1
ATOM 2323 C C . ALA B 1 121 ? 3.223 24.688 11.156 1 92.38 121 ALA B C 1
ATOM 2325 O O . ALA B 1 121 ? 3.994 25.391 11.812 1 92.38 121 ALA B O 1
ATOM 2326 N N . CYS B 1 122 ? 2.936 23.422 11.359 1 92.5 122 CYS B N 1
ATOM 2327 C CA . CYS B 1 122 ? 3.619 22.766 12.469 1 92.5 122 CYS B CA 1
ATOM 2328 C C . CYS B 1 122 ? 5.125 22.734 12.242 1 92.5 122 CYS B C 1
ATOM 2330 O O . CYS B 1 122 ? 5.902 22.953 13.172 1 92.5 122 CYS B O 1
ATOM 2332 N N . LEU B 1 123 ? 5.523 22.484 11.078 1 92.5 123 LEU B N 1
ATOM 2333 C CA . LEU B 1 123 ? 6.941 22.422 10.75 1 92.5 123 LEU B CA 1
ATOM 2334 C C . LEU B 1 123 ? 7.598 23.797 10.875 1 92.5 123 LEU B C 1
ATOM 2336 O O . LEU B 1 123 ? 8.75 23.891 11.289 1 92.5 123 LEU B O 1
ATOM 2340 N N . GLU B 1 124 ? 6.949 24.766 10.547 1 89.56 124 GLU B N 1
ATOM 2341 C CA . GLU B 1 124 ? 7.473 26.125 10.625 1 89.56 124 GLU B CA 1
ATOM 2342 C C . GLU B 1 124 ? 7.703 26.547 12.078 1 89.56 124 GLU B C 1
ATOM 2344 O O . GLU B 1 124 ? 8.633 27.297 12.367 1 89.56 124 GLU B O 1
ATOM 2349 N N . LEU B 1 125 ? 6.812 26 12.906 1 86.5 125 LEU B N 1
ATOM 2350 C CA . LEU B 1 125 ? 6.945 26.328 14.32 1 86.5 125 LEU B CA 1
ATOM 2351 C C . LEU B 1 125 ? 8.148 25.625 14.93 1 86.5 125 LEU B C 1
ATOM 2353 O O . LEU B 1 125 ? 8.695 26.094 15.938 1 86.5 125 LEU B O 1
ATOM 2357 N N . SER B 1 126 ? 8.43 24.406 14.391 1 81.81 126 SER B N 1
ATOM 2358 C CA . SER B 1 126 ? 9.539 23.625 14.945 1 81.81 126 SER B CA 1
ATOM 2359 C C . SER B 1 126 ? 10.875 24.141 14.422 1 81.81 126 SER B C 1
ATOM 2361 O O . SER B 1 126 ? 11.938 23.672 14.859 1 81.81 126 SER B O 1
ATOM 2363 N N . ARG B 1 127 ? 11.016 24.688 13.281 1 71.56 127 ARG B N 1
ATOM 2364 C CA . ARG B 1 127 ? 12.281 25.156 12.719 1 71.56 127 ARG B CA 1
ATOM 2365 C C . ARG B 1 127 ? 13.062 25.984 13.727 1 71.56 127 ARG B C 1
ATOM 2367 O O . ARG B 1 127 ? 12.586 27.016 14.195 1 71.56 127 ARG B O 1
ATOM 2374 N N . PRO B 1 128 ? 13.914 25.125 14.406 1 56.81 128 PRO B N 1
ATOM 2375 C CA . PRO B 1 128 ? 14.797 25.969 15.219 1 56.81 128 PRO B CA 1
ATOM 2376 C C . PRO B 1 128 ? 15.258 27.234 14.477 1 56.81 128 PRO B C 1
ATOM 2378 O O . PRO B 1 128 ? 15.258 27.25 13.25 1 56.81 128 PRO B O 1
ATOM 2381 N N . ASP B 1 129 ? 15.438 28.359 15.125 1 49.81 129 ASP B N 1
ATOM 2382 C CA . ASP B 1 129 ? 16.109 29.547 14.625 1 49.81 129 ASP B CA 1
ATOM 2383 C C . ASP B 1 129 ? 17.203 29.188 13.617 1 49.81 129 ASP B C 1
ATOM 2385 O O . ASP B 1 129 ? 17.516 28.016 13.438 1 49.81 129 ASP B O 1
ATOM 2389 N N . SER B 1 130 ? 18.641 29.594 13.867 1 46.31 130 SER B N 1
ATOM 2390 C CA . SER B 1 130 ? 19.922 29.766 13.188 1 46.31 130 SER B CA 1
ATOM 2391 C C . SER B 1 130 ? 20.547 28.406 12.836 1 46.31 130 SER B C 1
ATOM 2393 O O . SER B 1 130 ? 21.594 28.047 13.359 1 46.31 130 SER B O 1
ATOM 2395 N N . SER B 1 131 ? 19.922 27.344 12.797 1 47.81 131 SER B N 1
ATOM 2396 C CA . SER B 1 131 ? 20.938 26.297 12.773 1 47.81 131 SER B CA 1
ATOM 2397 C C . SER B 1 131 ? 21.859 26.438 11.562 1 47.81 131 SER B C 1
ATOM 2399 O O . SER B 1 131 ? 21.391 26.484 10.422 1 47.81 131 SER B O 1
ATOM 2401 N N . ARG B 1 132 ? 22.984 27.031 11.773 1 46.69 132 ARG B N 1
ATOM 2402 C CA . ARG B 1 132 ? 24.156 27.203 10.914 1 46.69 132 ARG B CA 1
ATOM 2403 C C . ARG B 1 132 ? 24.453 25.922 10.133 1 46.69 132 ARG B C 1
ATOM 2405 O O . ARG B 1 132 ? 24.781 24.891 10.727 1 46.69 132 ARG B O 1
ATOM 2412 N N . LYS B 1 133 ? 23.859 25.625 9.148 1 50.41 133 LYS B N 1
ATOM 2413 C CA . LYS B 1 133 ? 24.25 24.609 8.172 1 50.41 133 LYS B CA 1
ATOM 2414 C C . LYS B 1 133 ? 25.766 24.406 8.172 1 50.41 133 LYS B C 1
ATOM 2416 O O . LYS B 1 133 ? 26.531 25.359 8 1 50.41 133 LYS B O 1
ATOM 2421 N N . VAL B 1 134 ? 26.359 23.438 8.844 1 49.66 134 VAL B N 1
ATOM 2422 C CA . VAL B 1 134 ? 27.781 23.156 8.68 1 49.66 134 VAL B CA 1
ATOM 2423 C C . VAL B 1 134 ? 28.094 22.875 7.211 1 49.66 134 VAL B C 1
ATOM 2425 O O . VAL B 1 134 ? 27.484 21.984 6.605 1 49.66 134 VAL B O 1
ATOM 2428 N N . PRO B 1 135 ? 28.797 23.688 6.477 1 53.56 135 PRO B N 1
ATOM 2429 C CA . PRO B 1 135 ? 29.078 23.703 5.039 1 53.56 135 PRO B CA 1
ATOM 2430 C C . PRO B 1 135 ? 29.703 22.406 4.543 1 53.56 135 PRO B C 1
ATOM 2432 O O . PRO B 1 135 ? 29.875 22.219 3.336 1 53.56 135 PRO B O 1
ATOM 2435 N N . GLY B 1 136 ? 29.953 21.359 5.461 1 46.59 136 GLY B N 1
ATOM 2436 C CA . GLY B 1 136 ? 30.875 20.328 4.996 1 46.59 136 GLY B CA 1
ATOM 2437 C C . GLY B 1 136 ? 30.234 18.953 4.895 1 46.59 136 GLY B C 1
ATOM 2438 O O . GLY B 1 136 ? 30.922 17.953 4.746 1 46.59 136 GLY B O 1
ATOM 2439 N N . ALA B 1 137 ? 29.109 18.703 5.402 1 49.5 137 ALA B N 1
ATOM 2440 C CA . ALA B 1 137 ? 28.719 17.297 5.328 1 49.5 137 ALA B CA 1
ATOM 2441 C C . ALA B 1 137 ? 28.562 16.844 3.879 1 49.5 137 ALA B C 1
ATOM 2443 O O . ALA B 1 137 ? 27.891 17.516 3.09 1 49.5 137 ALA B O 1
ATOM 2444 N N . PRO B 1 138 ? 29.359 16 3.416 1 47.69 138 PRO B N 1
ATOM 2445 C CA . PRO B 1 138 ? 29.281 15.578 2.018 1 47.69 138 PRO B CA 1
ATOM 2446 C C . PRO B 1 138 ? 27.875 15.148 1.6 1 47.69 138 PRO B C 1
ATOM 2448 O O . PRO B 1 138 ? 27.172 14.508 2.377 1 47.69 138 PRO B O 1
ATOM 2451 N N . ARG B 1 139 ? 27.219 15.953 0.844 1 44.94 139 ARG B N 1
ATOM 2452 C CA . ARG B 1 139 ? 25.953 15.602 0.201 1 44.94 139 ARG B CA 1
ATOM 2453 C C . ARG B 1 139 ? 25.969 14.172 -0.327 1 44.94 139 ARG B C 1
ATOM 2455 O O . ARG B 1 139 ? 26.734 13.859 -1.243 1 44.94 139 ARG B O 1
ATOM 2462 N N . ARG B 1 140 ? 25.953 13.227 0.506 1 44.06 140 ARG B N 1
ATOM 2463 C CA . ARG B 1 140 ? 25.812 11.906 -0.099 1 44.06 140 ARG B CA 1
ATOM 2464 C C . ARG B 1 140 ? 24.875 11.953 -1.296 1 44.06 140 ARG B C 1
ATOM 2466 O O . ARG B 1 140 ? 23.734 12.422 -1.179 1 44.06 140 ARG B O 1
ATOM 2473 N N . ARG B 1 141 ? 25.359 11.992 -2.459 1 42.19 141 ARG B N 1
ATOM 2474 C CA . ARG B 1 141 ? 24.656 11.945 -3.732 1 42.19 141 ARG B CA 1
ATOM 2475 C C . ARG B 1 141 ? 23.609 10.836 -3.734 1 42.19 141 ARG B C 1
ATOM 2477 O O . ARG B 1 141 ? 23.938 9.656 -3.625 1 42.19 141 ARG B O 1
ATOM 2484 N N . HIS B 1 142 ? 22.641 11.055 -2.994 1 43 142 HIS B N 1
ATOM 2485 C CA . HIS B 1 142 ? 21.547 10.102 -3.164 1 43 142 HIS B CA 1
ATOM 2486 C C . HIS B 1 142 ? 21.312 9.789 -4.641 1 43 142 HIS B C 1
ATOM 2488 O O . HIS B 1 142 ? 21.234 10.703 -5.465 1 43 142 HIS B O 1
ATOM 2494 N N . LYS B 1 143 ? 22 8.875 -5.16 1 43.12 143 LYS B N 1
ATOM 2495 C CA . LYS B 1 143 ? 21.672 8.445 -6.516 1 43.12 143 LYS B CA 1
ATOM 2496 C C . LYS B 1 143 ? 20.188 8.633 -6.816 1 43.12 143 LYS B C 1
ATOM 2498 O O . LYS B 1 143 ? 19.344 8.25 -6.012 1 43.12 143 LYS B O 1
ATOM 2503 N N . PRO B 1 144 ? 19.938 9.633 -7.73 1 44.12 144 PRO B N 1
ATOM 2504 C CA . PRO B 1 144 ? 18.531 9.875 -8.07 1 44.12 144 PRO B CA 1
ATOM 2505 C C . PRO B 1 144 ? 17.75 8.586 -8.289 1 44.12 144 PRO B C 1
ATOM 2507 O O . PRO B 1 144 ? 18.188 7.711 -9.039 1 44.12 144 PRO B O 1
ATOM 2510 N N . ARG B 1 145 ? 17.141 8.148 -7.305 1 49.38 145 ARG B N 1
ATOM 2511 C CA . ARG B 1 145 ? 16.234 7.023 -7.492 1 49.38 145 ARG B CA 1
ATOM 2512 C C . ARG B 1 145 ? 15.508 7.121 -8.836 1 49.38 145 ARG B C 1
ATOM 2514 O O . ARG B 1 145 ? 15.102 8.211 -9.242 1 49.38 145 ARG B O 1
ATOM 2521 N N . ARG B 1 146 ? 15.852 6.355 -9.711 1 54.12 146 ARG B N 1
ATOM 2522 C CA . ARG B 1 146 ? 15.109 6.359 -10.969 1 54.12 146 ARG B CA 1
ATOM 2523 C C . ARG B 1 146 ? 13.641 6.691 -10.734 1 54.12 146 ARG B C 1
ATOM 2525 O O . ARG B 1 146 ? 13 6.105 -9.859 1 54.12 146 ARG B O 1
ATOM 2532 N N . ALA B 1 147 ? 13.242 7.859 -11.117 1 56.78 147 ALA B N 1
ATOM 2533 C CA . ALA B 1 147 ? 11.867 8.352 -11.008 1 56.78 147 ALA B CA 1
ATOM 2534 C C . ALA B 1 147 ? 10.875 7.336 -11.562 1 56.78 147 ALA B C 1
ATOM 2536 O O . ALA B 1 147 ? 11.109 6.746 -12.625 1 56.78 147 ALA B O 1
ATOM 2537 N N . ASP B 1 148 ? 9.977 6.891 -10.703 1 66.81 148 ASP B N 1
ATOM 2538 C CA . ASP B 1 148 ? 8.906 6.027 -11.188 1 66.81 148 ASP B CA 1
ATOM 2539 C C . ASP B 1 148 ? 8.164 6.676 -12.352 1 66.81 148 ASP B C 1
ATOM 2541 O O . ASP B 1 148 ? 8.078 7.902 -12.438 1 66.81 148 ASP B O 1
ATOM 2545 N N . SER B 1 149 ? 7.816 5.887 -13.328 1 78.88 149 SER B N 1
ATOM 2546 C CA . SER B 1 149 ? 6.922 6.391 -14.367 1 78.88 149 SER B CA 1
ATOM 2547 C C . SER B 1 149 ? 5.691 7.055 -13.758 1 78.88 149 SER B C 1
ATOM 2549 O O . SER B 1 149 ? 5.293 6.73 -12.641 1 78.88 149 SER B O 1
ATOM 2551 N N . PRO B 1 150 ? 5.211 8.039 -14.406 1 81.69 150 PRO B N 1
ATOM 2552 C CA . PRO B 1 150 ? 4.008 8.719 -13.914 1 81.69 150 PRO B CA 1
ATOM 2553 C C . PRO B 1 150 ? 2.895 7.742 -13.547 1 81.69 150 PRO B C 1
ATOM 2555 O O . PRO B 1 150 ? 2.225 7.922 -12.523 1 81.69 150 PRO B O 1
ATOM 2558 N N . ARG B 1 151 ? 2.74 6.723 -14.297 1 81.94 151 ARG B N 1
ATOM 2559 C CA . ARG B 1 151 ? 1.688 5.75 -14.016 1 81.94 151 ARG B CA 1
ATOM 2560 C C . ARG B 1 151 ? 1.993 4.957 -12.758 1 81.94 151 ARG B C 1
ATOM 2562 O O . ARG B 1 151 ? 1.098 4.691 -11.953 1 81.94 151 ARG B O 1
ATOM 2569 N N . CYS B 1 152 ? 3.221 4.617 -12.578 1 82.56 152 CYS B N 1
ATOM 2570 C CA . CYS B 1 152 ? 3.607 3.885 -11.383 1 82.56 152 CYS B CA 1
ATOM 2571 C C . CYS B 1 152 ? 3.473 4.758 -10.141 1 82.56 152 CYS B C 1
ATOM 2573 O O . CYS B 1 152 ? 3.094 4.273 -9.07 1 82.56 152 CYS B O 1
ATOM 2575 N N . ARG B 1 153 ? 3.82 6 -10.305 1 84.81 153 ARG B N 1
ATOM 2576 C CA . ARG B 1 153 ? 3.641 6.93 -9.195 1 84.81 153 ARG B CA 1
ATOM 2577 C C . ARG B 1 153 ? 2.17 7.055 -8.812 1 84.81 153 ARG B C 1
ATOM 2579 O O . ARG B 1 153 ? 1.824 7.059 -7.633 1 84.81 153 ARG B O 1
ATOM 2586 N N . GLU B 1 154 ? 1.357 7.164 -9.82 1 87.62 154 GLU B N 1
ATOM 2587 C CA . GLU B 1 154 ? -0.082 7.262 -9.602 1 87.62 154 GLU B CA 1
ATOM 2588 C C . GLU B 1 154 ? -0.603 6.059 -8.82 1 87.62 154 GLU B C 1
ATOM 2590 O O . GLU B 1 154 ? -1.31 6.219 -7.82 1 87.62 154 GLU B O 1
ATOM 2595 N N . VAL B 1 155 ? -0.167 4.957 -9.289 1 86.44 155 VAL B N 1
ATOM 2596 C CA . VAL B 1 155 ? -0.637 3.723 -8.672 1 86.44 155 VAL B CA 1
ATOM 2597 C C . VAL B 1 155 ? -0.152 3.652 -7.227 1 86.44 155 VAL B C 1
ATOM 2599 O O . VAL B 1 155 ? -0.927 3.338 -6.32 1 86.44 155 VAL B O 1
ATOM 2602 N N . SER B 1 156 ? 1.026 3.941 -7.035 1 84.56 156 SER B N 1
ATOM 2603 C CA . SER B 1 156 ? 1.606 3.883 -5.695 1 84.56 156 SER B CA 1
ATOM 2604 C C . SER B 1 156 ? 0.906 4.848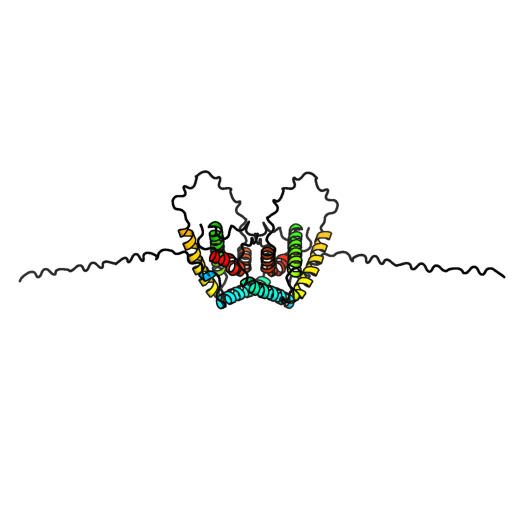 -4.746 1 84.56 156 SER B C 1
ATOM 2606 O O . SER B 1 156 ? 0.552 4.477 -3.625 1 84.56 156 SER B O 1
ATOM 2608 N N . VAL B 1 157 ? 0.705 6.047 -5.148 1 88.38 157 VAL B N 1
ATOM 2609 C CA . VAL B 1 157 ? 0.118 7.086 -4.309 1 88.38 157 VAL B CA 1
ATOM 2610 C C . VAL B 1 157 ? -1.33 6.727 -3.98 1 88.38 157 VAL B C 1
ATOM 2612 O O . VAL B 1 157 ? -1.753 6.82 -2.826 1 88.38 157 VAL B O 1
ATOM 2615 N N . ILE B 1 158 ? -2.059 6.297 -4.922 1 88.75 158 ILE B N 1
ATOM 2616 C CA . ILE B 1 158 ? -3.484 6.062 -4.723 1 88.75 158 ILE B CA 1
ATOM 2617 C C . ILE B 1 158 ? -3.684 4.805 -3.879 1 88.75 158 ILE B C 1
ATOM 2619 O O . ILE B 1 158 ? -4.535 4.777 -2.986 1 88.75 158 ILE B O 1
ATOM 2623 N N . PHE B 1 159 ? -2.871 3.787 -4.098 1 85.19 159 PHE B N 1
ATOM 2624 C CA . PHE B 1 159 ? -2.967 2.561 -3.314 1 85.19 159 PHE B CA 1
ATOM 2625 C C . PHE B 1 159 ? -2.627 2.824 -1.854 1 85.19 159 PHE B C 1
ATOM 2627 O O . PHE B 1 159 ? -3.143 2.148 -0.959 1 85.19 159 PHE B O 1
ATOM 2634 N N . ASN B 1 160 ? -1.864 3.816 -1.649 1 85.88 160 ASN B N 1
ATOM 2635 C CA . ASN B 1 160 ? -1.416 4.086 -0.288 1 85.88 160 ASN B CA 1
ATOM 2636 C C . ASN B 1 160 ? -2.158 5.273 0.322 1 85.88 160 ASN B C 1
ATOM 2638 O O . ASN B 1 160 ? -1.856 5.691 1.44 1 85.88 160 ASN B O 1
ATOM 2642 N N . LEU B 1 161 ? -3.105 5.777 -0.345 1 91.44 161 LEU B N 1
ATOM 2643 C CA . LEU B 1 161 ? -3.785 6.996 0.083 1 91.44 161 LEU B CA 1
ATOM 2644 C C . LEU B 1 161 ? -4.457 6.797 1.438 1 91.44 161 LEU B C 1
ATOM 2646 O O . LEU B 1 161 ? -4.32 7.637 2.332 1 91.44 161 LEU B O 1
ATOM 2650 N N . LEU B 1 162 ? -5.168 5.719 1.591 1 91.19 162 LEU B N 1
ATOM 2651 C CA . LEU B 1 162 ? -5.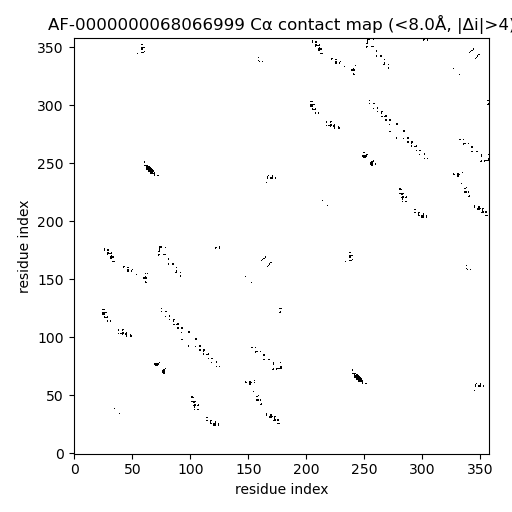875 5.477 2.842 1 91.19 162 LEU B CA 1
ATOM 2652 C C . LEU B 1 162 ? -4.895 5.273 3.992 1 91.19 162 LEU B C 1
ATOM 2654 O O . LEU B 1 162 ? -5.145 5.727 5.113 1 91.19 162 LEU B O 1
ATOM 2658 N N . ARG B 1 163 ? -3.855 4.566 3.709 1 88.5 163 ARG B N 1
ATOM 2659 C CA . ARG B 1 163 ? -2.818 4.406 4.723 1 88.5 163 ARG B CA 1
ATOM 2660 C C . ARG B 1 163 ? -2.254 5.758 5.148 1 88.5 163 ARG B C 1
ATOM 2662 O O . ARG B 1 163 ? -2.076 6.012 6.34 1 88.5 163 ARG B O 1
ATOM 2669 N N . LEU B 1 164 ? -1.924 6.598 4.207 1 91.06 164 LEU B N 1
ATOM 2670 C CA . LEU B 1 164 ? -1.422 7.938 4.492 1 91.06 164 LEU B CA 1
ATOM 2671 C C . LEU B 1 164 ? -2.385 8.695 5.398 1 91.06 164 LEU B C 1
ATOM 2673 O O . LEU B 1 164 ? -1.969 9.281 6.398 1 91.06 164 LEU B O 1
ATOM 2677 N N . LEU B 1 165 ? -3.652 8.617 5.094 1 93.94 165 LEU B N 1
ATOM 2678 C CA . LEU B 1 165 ? -4.66 9.43 5.77 1 93.94 165 LEU B CA 1
ATOM 2679 C C . LEU B 1 165 ? -5.012 8.844 7.133 1 93.94 165 LEU B C 1
ATOM 2681 O O . LEU B 1 165 ? -5.195 9.578 8.102 1 93.94 165 LEU B O 1
ATOM 2685 N N . THR B 1 166 ? -5.02 7.57 7.234 1 91.75 166 THR B N 1
ATOM 2686 C CA . THR B 1 166 ? -5.609 6.969 8.422 1 91.75 166 THR B CA 1
ATOM 2687 C C . THR B 1 166 ? -4.523 6.43 9.352 1 91.75 166 THR B C 1
ATOM 2689 O O . THR B 1 166 ? -4.797 6.105 10.508 1 91.75 166 THR B O 1
ATOM 2692 N N . TRP B 1 167 ? -3.361 6.336 8.844 1 87.75 167 TRP B N 1
ATOM 2693 C CA . TRP B 1 167 ? -2.293 5.84 9.703 1 87.75 167 TRP B CA 1
ATOM 2694 C C . TRP B 1 167 ? -1.25 6.922 9.961 1 87.75 167 TRP B C 1
ATOM 2696 O O . TRP B 1 167 ? -1.028 7.32 11.109 1 87.75 167 TRP B O 1
ATOM 2706 N N . GLU B 1 168 ? -0.71 7.391 8.812 1 89.62 168 GLU B N 1
ATOM 2707 C CA . GLU B 1 168 ? 0.41 8.312 8.961 1 89.62 168 GLU B CA 1
ATOM 2708 C C . GLU B 1 168 ? -0.062 9.68 9.461 1 89.62 168 GLU B C 1
ATOM 2710 O O . GLU B 1 168 ? 0.497 10.219 10.422 1 89.62 168 GLU B O 1
ATOM 2715 N N . LEU B 1 169 ? -1.047 10.227 8.828 1 93.44 169 LEU B N 1
ATOM 2716 C CA . LEU B 1 169 ? -1.571 11.516 9.258 1 93.44 169 LEU B CA 1
ATOM 2717 C C . LEU B 1 169 ? -2.148 11.43 10.672 1 93.44 169 LEU B C 1
ATOM 2719 O O . LEU B 1 169 ? -1.944 12.328 11.492 1 93.44 169 LEU B O 1
ATOM 2723 N N . ARG B 1 170 ? -2.783 10.359 10.945 1 92.44 170 ARG B N 1
ATOM 2724 C CA . ARG B 1 170 ? -3.34 10.125 12.273 1 92.44 170 ARG B CA 1
ATOM 2725 C C . ARG B 1 170 ? -2.238 10.047 13.328 1 92.44 170 ARG B C 1
ATOM 2727 O O . ARG B 1 170 ? -2.391 10.57 14.43 1 92.44 170 ARG B O 1
ATOM 2734 N N . LEU B 1 171 ? -1.168 9.445 12.977 1 91.31 171 LEU B N 1
ATOM 2735 C CA . LEU B 1 171 ? -0.058 9.289 13.914 1 91.31 171 LEU B CA 1
ATOM 2736 C C . LEU B 1 171 ? 0.502 10.648 14.328 1 91.31 171 LEU B C 1
ATOM 2738 O O . LEU B 1 171 ? 0.693 10.906 15.516 1 91.31 171 LEU B O 1
ATOM 2742 N N . VAL B 1 172 ? 0.683 11.445 13.375 1 92.25 172 VAL B N 1
ATOM 2743 C CA . VAL B 1 172 ? 1.266 12.734 13.703 1 92.25 172 VAL B CA 1
ATOM 2744 C C . VAL B 1 172 ? 0.229 13.602 14.422 1 92.25 172 VAL B C 1
ATOM 2746 O O . VAL B 1 172 ? 0.583 14.477 15.211 1 92.25 172 VAL B O 1
ATOM 2749 N N . ALA B 1 173 ? -0.988 13.383 14.109 1 93.94 173 ALA B N 1
ATOM 2750 C CA . ALA B 1 173 ? -2.043 14.125 14.797 1 93.94 173 ALA B CA 1
ATOM 2751 C C . ALA B 1 173 ? -2.074 13.773 16.281 1 93.94 173 ALA B C 1
ATOM 2753 O O . ALA B 1 173 ? -2.451 14.609 17.109 1 93.94 173 ALA B O 1
ATOM 2754 N N . HIS B 1 174 ? -1.666 12.594 16.625 1 91.88 174 HIS B N 1
ATOM 2755 C CA . HIS B 1 174 ? -1.634 12.164 18.016 1 91.88 174 HIS B CA 1
ATOM 2756 C C . HIS B 1 174 ? -0.338 12.594 18.703 1 91.88 174 HIS B C 1
ATOM 2758 O O . HIS B 1 174 ? -0.297 12.758 19.922 1 91.88 174 HIS B O 1
ATOM 2764 N N . SER B 1 175 ? 0.703 12.75 17.984 1 86.94 175 SER B N 1
ATOM 2765 C CA . SER B 1 175 ? 2.014 13.039 18.562 1 86.94 175 SER B CA 1
ATOM 2766 C C . SER B 1 175 ? 2.141 14.516 18.922 1 86.94 175 SER B C 1
ATOM 2768 O O . SER B 1 175 ? 2.898 14.875 19.828 1 86.94 175 SER B O 1
ATOM 2770 N N . GLY B 1 176 ? 1.434 15.391 18.328 1 76.81 176 GLY B N 1
ATOM 2771 C CA . GLY B 1 176 ? 1.574 16.812 18.594 1 76.81 176 GLY B CA 1
ATOM 2772 C C . GLY B 1 176 ? 2.738 17.438 17.844 1 76.81 176 GLY B C 1
ATOM 2773 O O . GLY B 1 176 ? 3.221 16.891 16.859 1 76.81 176 GLY B O 1
ATOM 2774 N N . PRO B 1 177 ? 3.082 18.641 18.266 1 80.44 177 PRO B N 1
ATOM 2775 C CA . PRO B 1 177 ? 4.184 19.344 17.609 1 80.44 177 PRO B CA 1
ATOM 2776 C C . PRO B 1 177 ? 5.527 18.625 17.781 1 80.44 177 PRO B C 1
ATOM 2778 O O . PRO B 1 177 ? 5.75 17.969 18.797 1 80.44 177 PRO B O 1
ATOM 2781 N N . CYS B 1 178 ? 6.074 18.672 16.672 1 83 178 CYS B N 1
ATOM 2782 C CA . CYS B 1 178 ? 7.359 17.984 16.75 1 83 178 CYS B CA 1
ATOM 2783 C C . CYS B 1 178 ? 8.367 18.797 17.547 1 83 178 CYS B C 1
ATOM 2785 O O . CYS B 1 178 ? 8.25 20.031 17.641 1 83 178 CYS B O 1
ATOM 2787 N N . LEU B 1 179 ? 9.109 18.078 18.344 1 72.44 179 LEU B N 1
ATOM 2788 C CA . LEU B 1 179 ? 10.148 18.688 19.172 1 72.44 179 LEU B CA 1
ATOM 2789 C C . LEU B 1 179 ? 11.539 18.297 18.688 1 72.44 179 LEU B C 1
ATOM 2791 O O . LEU B 1 179 ? 11.719 17.219 18.125 1 72.44 179 LEU B O 1
#

Foldseek 3Di:
DPPPPPPPPPPPPPPPPPPPPPPQLDQQLLQLLDDDPVLLVQLVQLLVVVVVVCVVDDDDDADLDDDDPQDDFLALSLLVVLLVLLVLLLVLCVPDDPNVPRGSSVVSNVVSVVLNSSSVSLSVVVPDDCPPPPVDDPPPPPPPPPDTDSVSSNNSSSVCVSVSRNPSSSRNSVSTRRD/DDPPPPPPPPPPPPPPPPPPPVPQLDQQLLVLLDDDPVLLVQLVQLLVVVVVVCVVDDDDDADLDDDDPQDDLQALSLLVVLLVLLVLLLVLCVPDDPNVPRGSSVVSNVVSVVLNSSSVSLSVVVPDDCPPPPVDDPPPPPPPPPDTDSVSSNNSSSVCVSVSRNPSSSSNSVNTRHD

InterPro domains:
  IPR029177 Interferon lambda [PF15177] (25-174)
  IPR029177 Interferon lambda [PTHR31943] (1-179)
  IPR038326 Interferon lambda superfamily [G3DSA:1.20.1250.60] (25-179)

Radius of gyration: 30.1 Å; Cα contacts (8 Å, |Δi|>4): 367; chains: 2; bounding box: 52×179×38 Å

Secondary structure (DSSP, 8-state):
-----------------------------GGGGS--HHHHHHHHHHHHHHHHHHTTSPP--------SSPPPTTSHHHHHHHHHHHHHHHHHHHHSSSGGGSTTHHHHHHHHHHHHHHHHHHHHHH--S-----TTS---------PPPHHHHHHHHHHTHHHIIIIIHHHHHHH-S--/-----------------------------GGGGS--HHHHHHHHHHHHHHHHHHTTSPP--------SSPPPTTSHHHHHHHHHHHHHHHHHHHHSSSGGGSTTHHHHHHHHHHHHHHHHHHHHHH--S-----TTS---------PPPHHHHHHHHHHTHHHIIIIIHHHHHHH-S--

Organism: Macaca mulatta (NCBI:txid9544)

Sequence (358 aa):
MRPSVWAAVAAGLWVLCTVVTAAPRRCLLSHYRSLEPRTLAAAKALRDRYEEEALRWEPRNCSFRPRRDPPRPSSCAQLRHVARGIADAQAVLSGLHRPELLPGAGPILELLAAAGKDVAACLELSRPDSSRKVPGAPRRRHKPRRADSPRCREVSVIFNLLRLLTWELRLVAHSGPCLMRPSVWAAVAAGLWVLCTVVTAAPRRCLLSHYRSLEPRTLAAAKALRDRYEEEALRWEPRNCSFRPRRDPPRPSSCAQLRHVARGIADAQAVLSGLHRPELLPGAGPILELLAAAGKDVAACLELSRPDSSRKVPGAPRRRHKPRRADSPRCREVSVIFNLLRLLTWELRLVAHSGPCL

Nearest PDB structures (foldseek):
  3hhc-assembly1_C  TM=7.142E-01  e=5.325E-04  Homo sapiens
  3hhc-assembly2_B  TM=6.347E-01  e=1.503E-03  Homo sapiens
  5t5w-assembly1_C  TM=6.621E-01  e=5.171E-03  Homo sapiens
  3og6-assembly1_A  TM=6.805E-01  e=2.277E-02  Homo sapiens
  3hhc-assembly1_C  TM=7.117E-01  e=6.375E-04  Homo sapiens

Solvent-accessible surface area (backbone atoms only — not comparable to full-atom values): 20814 Å² total; per-residue (Å²): 135,81,82,76,77,76,77,75,74,74,76,73,80,73,72,76,72,70,69,70,66,72,66,80,72,58,65,64,43,60,73,43,58,58,73,53,69,67,57,52,50,22,52,50,4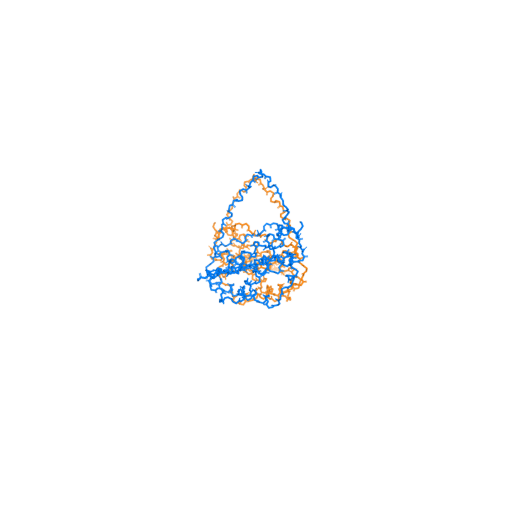5,27,39,52,53,49,53,60,54,55,70,72,48,78,74,62,89,54,56,59,58,16,45,66,82,52,56,54,82,35,28,53,64,32,52,49,50,48,44,50,51,37,50,49,44,42,53,45,53,71,63,39,85,60,35,84,76,38,52,34,40,63,66,47,48,52,49,36,52,51,50,41,51,32,51,50,28,28,50,62,68,46,54,68,75,82,74,75,75,72,91,68,69,76,74,72,74,68,68,77,65,76,76,65,52,70,67,38,45,43,51,47,44,50,66,39,42,60,51,46,54,66,38,51,44,18,33,48,19,68,47,50,69,37,109,135,78,82,77,76,77,77,77,74,76,78,74,80,73,71,75,72,68,70,70,66,70,66,79,73,58,65,64,44,62,72,42,58,59,73,52,68,66,57,51,50,23,52,50,45,28,41,51,54,48,52,61,53,54,69,72,48,77,74,62,90,54,55,60,57,16,45,66,82,52,53,56,57,45,27,53,62,29,52,50,50,48,44,50,52,36,52,50,44,44,53,45,52,73,62,38,85,61,35,83,76,38,53,34,40,63,65,47,48,52,48,36,52,52,50,42,52,34,49,49,29,28,50,61,67,47,53,67,77,80,77,72,74,71,95,67,70,75,74,72,74,66,69,76,66,78,76,67,52,71,67,37,45,44,51,47,43,49,65,39,40,62,52,44,54,66,37,51,44,18,29,39,20,70,44,52,71,39,105

pLDDT: mean 77.33, std 18.68, range [36.16, 97.56]